Protein 4O4F (pdb70)

Organism: NCBI:txid885318

Sequence (246 aa):
GSFTQQPDGQYLLKPCLSHRERDFYLHIKDDDKEWTGTGIIPKFYGVELHEFGFGELEFIRMENLMYKYKRPFVLDLKIGTQTWDPETASSKMKKRLVVDSSTSTTTSLGVRFSGMERNIGEEKPILYSRYLCTHEVNTRDSLKEYIKLFFNDGKKYRKELVPYFISQLDKMIEVMKKREYKMFSSSSSVLFVYDSTTTLEDKKYNCKMMIDFAHNWILSEEECTVVEDGFLFGLNNLKSILEDIENEFKSL

CATH classification: 3.30.470.160

Foldseek 3Di:
DQDDPDFQDFKDWAFPPDCFVQVVCVVCVVPCLAQVLQAAFHWPHWDWDQDDPGTTITTITTGLQHPFDWKKKWKKWFFLFQDFPPDDPVCPVVRVCLSVQFCCNPQRIWTQWIWAGQPPDVTDIDHRVCRNPQHRDLVSVLVVVQVSQQNNPDRVLVCLVVQLSSLVSVLVVVVVVQKAAHRKIWMWMARPPDDVVNPRIGTHIDDRSPMDGVVVDDTPDHGCRSSNSVSVSVSSVVVNVVVVVD

InterPro domains:
  IPR005522 Inositol polyphosphate kinase [PF03770] (82-261)
  IPR005522 Inositol polyphosphate kinase [PTHR12400] (10-268)
  IPR038286 Inositol polyphosphate kinase superfamily [G3DSA:3.30.470.160] (25-270)

Secondary structure (DSSP, 8-state):
--S-----SSEEEEE-SSSHHHHHHHHHTT-HHHHTTT-S--EEEEEEEEETTEEEEEEEEE-TTTT-SSEEEEEEEESS-S--TT--HHHHHHHHHHHHHSSHHHHSEEEEEEEE--SSSSPEEE-GGGGGTTT-SHHHHHHHHHHHTB-SSSB-GGGHHHHHHHHHHHHHHHTT--EEESS-EEEEEEETT--GGGT-EEEEEE--TTEEETTTS---S---HHHHHHHHHHHHHHHHHHGGG-

Structure (mmCIF, N/CA/C/O backbone):
data_4O4F
#
_entry.id   4O4F
#
_cell.length_a   102.229
_cell.length_b   102.229
_cell.length_c   109.493
_cell.angle_alpha   90.00
_cell.angle_beta   90.00
_cell.angle_gamma   90.00
#
_symmetry.space_group_name_H-M   'I 41 2 2'
#
loop_
_entity.id
_entity.type
_entity.pdbx_description
1 polymer 'Inositol hexakisphosphate kinase'
2 non-polymer 'MAGNESIUM ION'
3 non-polymer 'INOSITOL HEXAKISPHOSPHATE'
4 non-polymer "ADENOSINE-5'-TRIPHOSPHATE"
5 non-polymer 'PHOSPHATE ION'
6 water water
#
loop_
_atom_site.group_PDB
_atom_site.id
_atom_site.type_symbol
_atom_site.label_atom_id
_atom_site.label_alt_id
_atom_site.label_comp_id
_atom_site.label_asym_id
_atom_site.label_entity_id
_atom_site.label_seq_id
_atom_site.pdbx_PDB_ins_code
_atom_site.Cartn_x
_atom_site.Cartn_y
_atom_site.Cartn_z
_atom_site.occupancy
_atom_site.B_iso_or_equiv
_atom_site.auth_seq_id
_atom_site.auth_comp_id
_atom_site.auth_asym_id
_atom_site.auth_atom_id
_atom_site.pdbx_PDB_model_num
ATOM 1 N N . GLY A 1 1 ? 32.083 -7.877 23.442 1.00 56.34 23 GLY A N 1
ATOM 2 C CA . GLY A 1 1 ? 32.409 -8.506 24.754 1.00 53.79 23 GLY A CA 1
ATOM 3 C C . GLY A 1 1 ? 33.889 -8.562 25.097 1.00 51.03 23 GLY A C 1
ATOM 4 O O . GLY A 1 1 ? 34.244 -8.994 26.187 1.00 51.02 23 GLY A O 1
ATOM 5 N N . SER A 1 2 ? 34.759 -8.133 24.178 1.00 49.01 24 SER A N 1
ATOM 6 C CA . SER A 1 2 ? 36.206 -8.184 24.413 1.00 46.55 24 SER A CA 1
ATOM 7 C C . SER A 1 2 ? 36.717 -6.959 25.196 1.00 46.03 24 SER A C 1
ATOM 8 O O . SER A 1 2 ? 37.866 -6.942 25.630 1.00 46.23 24 SER A O 1
ATOM 11 N N . PHE A 1 3 ? 35.855 -5.957 25.383 1.00 46.34 25 PHE A N 1
ATOM 12 C CA . PHE A 1 3 ? 36.170 -4.746 26.165 1.00 45.59 25 PHE A CA 1
ATOM 13 C C . PHE A 1 3 ? 34.882 -4.170 26.787 1.00 48.35 25 PHE A C 1
ATOM 14 O O . PHE A 1 3 ? 33.783 -4.396 26.270 1.00 45.15 25 PHE A O 1
ATOM 22 N N . THR A 1 4 ? 35.013 -3.427 27.888 1.00 52.19 26 THR A N 1
ATOM 23 C CA . THR A 1 4 ? 33.855 -2.738 28.499 1.00 55.52 26 THR A CA 1
ATOM 24 C C . THR A 1 4 ? 33.228 -1.780 27.469 1.00 58.35 26 THR A C 1
ATOM 25 O O . THR A 1 4 ? 33.854 -0.798 27.066 1.00 52.98 26 THR A O 1
ATOM 29 N N . GLN A 1 5 ? 31.991 -2.072 27.061 1.00 65.09 27 GLN A N 1
ATOM 30 C CA . GLN A 1 5 ? 31.393 -1.481 25.846 1.00 69.07 27 GLN A CA 1
ATOM 31 C C . GLN A 1 5 ? 31.003 -0.003 25.951 1.00 73.91 27 GLN A C 1
ATOM 32 O O . GLN A 1 5 ? 30.605 0.603 24.949 1.00 78.82 27 GLN A O 1
ATOM 38 N N . GLN A 1 6 ? 31.109 0.567 27.150 1.00 74.80 28 GLN A N 1
ATOM 39 C CA . GLN A 1 6 ? 31.156 2.026 27.311 1.00 76.06 28 GLN A CA 1
ATOM 40 C C . GLN A 1 6 ? 31.818 2.415 28.632 1.00 76.45 28 GLN A C 1
ATOM 41 O O . GLN A 1 6 ? 32.931 2.940 28.643 1.00 74.07 28 GLN A O 1
ATOM 47 N N . PRO A 1 9 ? 33.240 6.121 26.037 1.00 73.88 31 PRO A N 1
ATOM 48 C CA . PRO A 1 9 ? 33.088 6.745 24.740 1.00 71.98 31 PRO A CA 1
ATOM 49 C C . PRO A 1 9 ? 33.125 8.285 24.768 1.00 71.26 31 PRO A C 1
ATOM 50 O O . PRO A 1 9 ? 32.240 8.951 24.221 1.00 68.99 31 PRO A O 1
ATOM 54 N N . ASP A 1 10 ? 34.152 8.826 25.421 1.00 69.32 32 ASP A N 1
ATOM 55 C CA . ASP A 1 10 ? 34.566 10.227 25.236 1.00 67.10 32 ASP A CA 1
ATOM 56 C C . ASP A 1 10 ? 36.108 10.384 25.197 1.00 62.61 32 ASP A C 1
ATOM 57 O O . ASP A 1 10 ? 36.624 11.500 25.276 1.00 69.10 32 ASP A O 1
ATOM 62 N N . GLY A 1 11 ? 36.823 9.263 25.090 1.00 53.46 33 GLY A N 1
ATOM 63 C CA . GLY A 1 11 ? 38.251 9.245 24.731 1.00 46.12 33 GLY A CA 1
ATOM 64 C C . GLY A 1 11 ? 38.418 9.146 23.224 1.00 40.14 33 GLY A C 1
ATOM 65 O O . GLY A 1 11 ? 37.484 8.791 22.511 1.00 40.46 33 GLY A O 1
ATOM 66 N N . GLN A 1 12 ? 39.612 9.444 22.730 1.00 34.79 34 GLN A N 1
ATOM 67 C CA . GLN A 1 12 ? 39.843 9.573 21.288 1.00 33.26 34 GLN A CA 1
ATOM 68 C C . GLN A 1 12 ? 39.799 8.248 20.514 1.00 28.45 34 GLN A C 1
ATOM 69 O O . GLN A 1 12 ? 39.458 8.217 19.316 1.00 25.97 34 GLN A O 1
ATOM 75 N N . TYR A 1 13 ? 40.222 7.177 21.180 1.00 25.77 35 TYR A N 1
ATOM 76 C CA . TYR A 1 13 ? 40.441 5.900 20.516 1.00 23.91 35 TYR A CA 1
ATOM 77 C C . TYR A 1 13 ? 39.630 4.758 21.089 1.00 22.55 35 TYR A C 1
ATOM 78 O O . TYR A 1 13 ? 39.163 4.806 22.219 1.00 23.67 35 TYR A O 1
ATOM 87 N N . LEU A 1 14 ? 39.489 3.729 20.275 1.00 21.16 36 LEU A N 1
ATOM 88 C CA . LEU A 1 14 ? 39.162 2.395 20.738 1.00 20.41 36 LEU A CA 1
ATOM 89 C C . LEU A 1 14 ? 40.371 1.530 20.455 1.00 20.47 36 LEU A C 1
ATOM 90 O O . LEU A 1 14 ? 40.805 1.422 19.303 1.00 21.22 36 LEU A O 1
ATOM 95 N N . LEU A 1 15 ? 40.905 0.890 21.494 1.00 20.45 37 LEU A N 1
ATOM 96 C CA . LEU A 1 15 ? 42.027 -0.024 21.329 1.00 19.22 37 LEU A CA 1
ATOM 97 C C . LEU A 1 15 ? 41.483 -1.431 21.533 1.00 19.44 37 LEU A C 1
ATOM 98 O O . LEU A 1 15 ? 41.344 -1.910 22.649 1.00 19.75 37 LEU A O 1
ATOM 103 N N . LYS A 1 16 ? 41.103 -2.058 20.422 1.00 20.19 38 LYS A N 1
ATOM 104 C CA . LYS A 1 16 ? 40.395 -3.336 20.444 1.00 20.56 38 LYS A CA 1
ATOM 105 C C . LYS A 1 16 ? 41.345 -4.513 20.312 1.00 20.82 38 LYS A C 1
ATOM 106 O O . LYS A 1 16 ? 42.093 -4.588 19.366 1.00 19.59 38 LYS A O 1
ATOM 112 N N . PRO A 1 17 ? 41.276 -5.481 21.234 1.00 21.16 39 PRO A N 1
ATOM 113 C CA . PRO A 1 17 ? 42.164 -6.636 21.154 1.00 21.99 39 PRO A CA 1
ATOM 114 C C . PRO A 1 17 ? 41.880 -7.514 19.919 1.00 22.58 39 PRO A C 1
ATOM 115 O O . PRO A 1 17 ? 40.707 -7.606 19.491 1.00 24.33 39 PRO A O 1
ATOM 119 N N . CYS A 1 18 ? 42.930 -8.056 19.331 1.00 23.63 40 CYS A N 1
ATOM 120 C CA . CYS A 1 18 ? 42.850 -9.051 18.241 1.00 24.32 40 CYS A CA 1
ATOM 121 C C . CYS A 1 18 ? 42.758 -10.452 18.833 1.00 26.01 40 CYS A C 1
ATOM 122 O O . CYS A 1 18 ? 43.760 -11.062 19.190 1.00 27.96 40 CYS A O 1
ATOM 125 N N . LEU A 1 19 ? 41.545 -10.961 18.920 1.00 25.83 41 LEU A N 1
ATOM 126 C CA . LEU A 1 19 ? 41.336 -12.321 19.431 1.00 27.92 41 LEU A CA 1
ATOM 127 C C . LEU A 1 19 ? 41.429 -13.392 18.342 1.00 28.02 41 LEU A C 1
ATOM 128 O O . LEU A 1 19 ? 41.551 -14.586 18.639 1.00 29.64 41 LEU A O 1
ATOM 133 N N . SER A 1 20 ? 41.330 -12.986 17.087 1.00 25.55 42 SER A N 1
ATOM 134 C CA . SER A 1 20 ? 41.682 -13.843 15.949 1.00 26.59 42 SER A CA 1
ATOM 135 C C . SER A 1 20 ? 42.290 -12.970 14.854 1.00 26.98 42 SER A C 1
ATOM 136 O O . SER A 1 20 ? 42.376 -11.771 15.024 1.00 27.41 42 SER A O 1
ATOM 139 N N . HIS A 1 21 ? 42.700 -13.570 13.733 1.00 29.69 43 HIS A N 1
ATOM 140 C CA . HIS A 1 21 ? 43.342 -12.834 12.637 1.00 28.11 43 HIS A CA 1
ATOM 141 C C . HIS A 1 21 ? 42.404 -12.022 11.733 1.00 24.67 43 HIS A C 1
ATOM 142 O O . HIS A 1 21 ? 42.857 -11.169 10.982 1.00 24.12 43 HIS A O 1
ATOM 149 N N . ARG A 1 22 ? 41.094 -12.283 11.783 1.00 21.74 44 ARG A N 1
ATOM 150 C CA . ARG A 1 22 ? 40.240 -11.815 10.703 1.00 20.34 44 ARG A CA 1
ATOM 151 C C . ARG A 1 22 ? 40.056 -10.345 10.674 1.00 20.74 44 ARG A C 1
ATOM 152 O O . ARG A 1 22 ? 40.125 -9.753 9.603 1.00 21.21 44 ARG A O 1
ATOM 160 N N . GLU A 1 23 ? 39.761 -9.740 11.831 1.00 21.06 45 GLU A N 1
ATOM 161 C CA . GLU A 1 23 ? 39.497 -8.301 11.846 1.00 21.95 45 GLU A CA 1
ATOM 162 C C . GLU A 1 23 ? 40.752 -7.554 11.469 1.00 23.48 45 GLU A C 1
ATOM 163 O O . GLU A 1 23 ? 40.730 -6.656 10.604 1.00 22.93 45 GLU A O 1
ATOM 169 N N . ARG A 1 24 ? 41.871 -7.933 12.070 1.00 23.86 46 ARG A N 1
ATOM 170 C CA . ARG A 1 24 ? 43.146 -7.270 11.740 1.00 27.71 46 ARG A CA 1
ATOM 171 C C . ARG A 1 24 ? 43.561 -7.446 10.249 1.00 26.86 46 ARG A C 1
ATOM 172 O O . ARG A 1 24 ? 43.957 -6.467 9.579 1.00 27.48 46 ARG A O 1
ATOM 180 N N . ASP A 1 25 ? 43.358 -8.637 9.696 1.00 26.69 47 ASP A N 1
ATOM 181 C CA . ASP A 1 25 ? 43.648 -8.866 8.269 1.00 26.22 47 ASP A CA 1
ATOM 182 C C . ASP A 1 25 ? 42.768 -8.034 7.390 1.00 27.03 47 ASP A C 1
ATOM 183 O O . ASP A 1 25 ? 43.220 -7.549 6.350 1.00 28.35 47 ASP A O 1
ATOM 188 N N . PHE A 1 26 ? 41.513 -7.832 7.798 1.00 24.38 48 PHE A N 1
ATOM 189 C CA . PHE A 1 26 ? 40.625 -6.995 7.000 1.00 25.49 48 PHE A CA 1
ATOM 190 C C . PHE A 1 26 ? 41.089 -5.532 6.973 1.00 25.58 48 PHE A C 1
ATOM 191 O O . PHE A 1 26 ? 41.240 -4.942 5.877 1.00 25.25 48 PHE A O 1
ATOM 199 N N . TYR A 1 27 ? 41.271 -4.929 8.153 1.00 26.38 49 TYR A N 1
ATOM 200 C CA . TYR A 1 27 ? 41.749 -3.545 8.228 1.00 26.17 49 TYR A CA 1
ATOM 201 C C . TYR A 1 27 ? 43.081 -3.380 7.456 1.00 27.39 49 TYR A C 1
ATOM 202 O O . TYR A 1 27 ? 43.248 -2.391 6.722 1.00 29.34 49 TYR A O 1
ATOM 211 N N . LEU A 1 28 ? 44.010 -4.318 7.631 1.00 27.25 50 LEU A N 1
ATOM 212 C CA . LEU A 1 28 ? 45.288 -4.276 6.875 1.00 30.13 50 LEU A CA 1
ATOM 213 C C . LEU A 1 28 ? 45.070 -4.353 5.363 1.00 31.91 50 LEU A C 1
ATOM 214 O O . LEU A 1 28 ? 45.788 -3.720 4.593 1.00 33.31 50 LEU A O 1
ATOM 219 N N . HIS A 1 29 ? 44.058 -5.102 4.945 1.00 32.03 51 HIS A N 1
ATOM 220 C CA . HIS A 1 29 ? 43.849 -5.352 3.532 1.00 34.61 51 HIS A CA 1
ATOM 221 C C . HIS A 1 29 ? 43.278 -4.122 2.851 1.00 37.48 51 HIS A C 1
ATOM 222 O O . HIS A 1 29 ? 43.648 -3.818 1.719 1.00 40.67 51 HIS A O 1
ATOM 229 N N . ILE A 1 30 ? 42.393 -3.411 3.549 1.00 37.42 52 ILE A N 1
ATOM 230 C CA . ILE A 1 30 ? 41.724 -2.230 2.983 1.00 40.52 52 ILE A CA 1
ATOM 231 C C . ILE A 1 30 ? 42.492 -0.922 3.239 1.00 40.22 52 ILE A C 1
ATOM 232 O O . ILE A 1 30 ? 42.172 0.097 2.637 1.00 41.67 52 ILE A O 1
ATOM 237 N N . LYS A 1 31 ? 43.502 -0.983 4.108 1.00 39.01 53 LYS A N 1
ATOM 238 C CA . LYS A 1 31 ? 44.341 0.163 4.494 1.00 43.23 53 LYS A CA 1
ATOM 239 C C . LYS A 1 31 ? 44.817 1.102 3.372 1.00 46.86 53 LYS A C 1
ATOM 240 O O . LYS A 1 31 ? 44.925 2.315 3.596 1.00 50.53 53 LYS A O 1
ATOM 246 N N . ASP A 1 32 ? 45.151 0.557 2.206 1.00 45.45 54 ASP A N 1
ATOM 247 C CA . ASP A 1 32 ? 45.653 1.389 1.092 1.00 52.07 54 ASP A CA 1
ATOM 248 C C . ASP A 1 32 ? 44.578 1.701 0.041 1.00 52.78 54 ASP A C 1
ATOM 249 O O . ASP A 1 32 ? 44.836 2.452 -0.916 1.00 53.93 54 ASP A O 1
ATOM 254 N N A ASP A 1 33 ? 43.385 1.136 0.228 0.50 51.15 55 ASP A N 1
ATOM 255 N N B ASP A 1 33 ? 43.389 1.121 0.221 0.50 51.89 55 ASP A N 1
ATOM 256 C CA A ASP A 1 33 ? 42.277 1.307 -0.709 0.50 49.97 55 ASP A CA 1
ATOM 257 C CA B ASP A 1 33 ? 42.272 1.326 -0.700 0.50 51.28 55 ASP A CA 1
ATOM 258 C C A ASP A 1 33 ? 41.469 2.552 -0.335 0.50 51.82 55 ASP A C 1
ATOM 259 C C B ASP A 1 33 ? 41.503 2.576 -0.300 0.50 52.71 55 ASP A C 1
ATOM 260 O O A ASP A 1 33 ? 40.656 2.523 0.593 0.50 48.68 55 ASP A O 1
ATOM 261 O O B ASP A 1 33 ? 40.748 2.574 0.677 0.50 49.94 55 ASP A O 1
ATOM 270 N N . LYS A 1 34 ? 41.703 3.640 -1.066 1.00 53.02 56 LYS A N 1
ATOM 271 C CA . LYS A 1 34 ? 40.989 4.908 -0.862 1.00 56.94 56 LYS A CA 1
ATOM 272 C C . LYS A 1 34 ? 39.455 4.748 -0.857 1.00 54.27 56 LYS A C 1
ATOM 273 O O . LYS A 1 34 ? 38.744 5.572 -0.275 1.00 53.29 56 LYS A O 1
ATOM 279 N N . GLU A 1 35 ? 38.966 3.691 -1.505 1.00 51.69 57 GLU A N 1
ATOM 280 C CA . GLU A 1 35 ? 37.538 3.373 -1.551 1.00 52.84 57 GLU A CA 1
ATOM 281 C C . GLU A 1 35 ? 36.990 2.927 -0.189 1.00 51.38 57 GLU A C 1
ATOM 282 O O . GLU A 1 35 ? 35.781 2.986 0.038 1.00 49.67 57 GLU A O 1
ATOM 288 N N . TRP A 1 36 ? 37.880 2.462 0.689 1.00 49.04 58 TRP A N 1
ATOM 289 C CA . TRP A 1 36 ? 37.532 2.086 2.065 1.00 48.54 58 TRP A CA 1
ATOM 290 C C . TRP A 1 36 ? 37.922 3.152 3.102 1.00 50.27 58 TRP A C 1
ATOM 291 O O . TRP A 1 36 ? 37.202 3.368 4.088 1.00 48.43 58 TRP A O 1
ATOM 302 N N . THR A 1 37 ? 39.067 3.796 2.875 1.00 49.96 59 THR A N 1
ATOM 303 C CA . THR A 1 37 ? 39.684 4.716 3.848 1.00 50.38 59 THR A CA 1
ATOM 304 C C . THR A 1 37 ? 39.402 6.196 3.568 1.00 51.15 59 THR A C 1
ATOM 305 O O . THR A 1 37 ? 39.422 7.017 4.485 1.00 55.07 59 THR A O 1
ATOM 309 N N . GLY A 1 38 ? 39.165 6.534 2.303 1.00 50.20 60 GLY A N 1
ATOM 310 C CA . GLY A 1 38 ? 38.828 7.906 1.907 1.00 47.35 60 GLY A CA 1
ATOM 311 C C . GLY A 1 38 ? 37.330 8.116 1.812 1.00 44.86 60 GLY A C 1
ATOM 312 O O . GLY A 1 38 ? 36.869 9.228 1.587 1.00 44.09 60 GLY A O 1
ATOM 313 N N . THR A 1 39 ? 36.562 7.041 2.002 1.00 40.49 61 THR A N 1
ATOM 314 C CA . THR A 1 39 ? 35.115 7.100 1.870 1.00 39.98 61 THR A CA 1
ATOM 315 C C . THR A 1 39 ? 34.402 7.350 3.206 1.00 36.59 61 THR A C 1
ATOM 316 O O . THR A 1 39 ? 33.222 7.669 3.219 1.00 37.90 61 THR A O 1
ATOM 320 N N . GLY A 1 40 ? 35.122 7.188 4.316 1.00 33.43 62 GLY A N 1
ATOM 321 C CA . GLY A 1 40 ? 34.554 7.356 5.650 1.00 31.14 62 GLY A CA 1
ATOM 322 C C . GLY A 1 40 ? 33.449 6.366 5.987 1.00 27.53 62 GLY A C 1
ATOM 323 O O . GLY A 1 40 ? 32.497 6.705 6.682 1.00 26.67 62 GLY A O 1
ATOM 324 N N . ILE A 1 41 ? 33.589 5.130 5.523 1.00 25.56 63 ILE A N 1
ATOM 325 C CA . ILE A 1 41 ? 32.574 4.116 5.794 1.00 24.61 63 ILE A CA 1
ATOM 326 C C . ILE A 1 41 ? 32.980 3.127 6.889 1.00 23.18 63 ILE A C 1
ATOM 327 O O . ILE A 1 41 ? 32.132 2.405 7.371 1.00 20.58 63 ILE A O 1
ATOM 332 N N . ILE A 1 42 ? 34.251 3.133 7.292 1.00 23.43 64 ILE A N 1
ATOM 333 C CA . ILE A 1 42 ? 34.674 2.389 8.474 1.00 23.78 64 ILE A CA 1
ATOM 334 C C . ILE A 1 42 ? 35.431 3.338 9.412 1.00 22.53 64 ILE A C 1
ATOM 335 O O . ILE A 1 42 ? 35.811 4.464 9.015 1.00 23.32 64 ILE A O 1
ATOM 340 N N . PRO A 1 43 ? 35.586 2.954 10.676 1.00 21.90 65 PRO A N 1
ATOM 341 C CA . PRO A 1 43 ? 36.327 3.781 11.587 1.00 23.42 65 PRO A CA 1
ATOM 342 C C . PRO A 1 43 ? 37.736 4.019 11.042 1.00 23.47 65 PRO A C 1
ATOM 343 O O . PRO A 1 43 ? 38.337 3.132 10.387 1.00 24.98 65 PRO A O 1
ATOM 347 N N . LYS A 1 44 ? 38.212 5.233 11.230 1.00 25.17 66 LYS A N 1
ATOM 348 C CA . LYS A 1 44 ? 39.599 5.544 10.931 1.00 27.93 66 LYS A CA 1
ATOM 349 C C . LYS A 1 44 ? 40.495 4.544 11.645 1.00 25.71 66 LYS A C 1
ATOM 350 O O . LYS A 1 44 ? 40.366 4.353 12.858 1.00 26.05 66 LYS A O 1
ATOM 356 N N . PHE A 1 45 ? 41.368 3.901 10.871 1.00 26.20 67 PHE A N 1
ATOM 357 C CA . PHE A 1 45 ? 42.246 2.847 11.335 1.00 24.77 67 PHE A CA 1
ATOM 358 C C . PHE A 1 45 ? 43.628 3.461 11.536 1.00 25.94 67 PHE A C 1
ATOM 359 O O . PHE A 1 45 ? 44.230 3.974 10.587 1.00 28.34 67 PHE A O 1
ATOM 367 N N . TYR A 1 46 ? 44.097 3.478 12.778 1.00 24.46 68 TYR A N 1
ATOM 368 C CA . TYR A 1 46 ? 45.439 3.986 13.084 1.00 24.40 68 TYR A CA 1
ATOM 369 C C . TYR A 1 46 ? 46.526 2.957 12.882 1.00 24.72 68 TYR A C 1
ATOM 370 O O . TYR A 1 46 ? 47.610 3.317 12.449 1.00 27.01 68 TYR A O 1
ATOM 379 N N . GLY A 1 47 ? 46.235 1.685 13.133 1.00 24.13 69 GLY A N 1
ATOM 380 C CA . GLY A 1 47 ? 47.190 0.633 12.919 1.00 23.89 69 GLY A CA 1
ATOM 381 C C . GLY A 1 47 ? 46.978 -0.514 13.876 1.00 23.89 69 GLY A C 1
ATOM 382 O O . GLY A 1 47 ? 46.186 -0.417 14.822 1.00 23.73 69 GLY A O 1
ATOM 383 N N . VAL A 1 48 ? 47.664 -1.606 13.602 1.00 23.90 70 VAL A N 1
ATOM 384 C CA . VAL A 1 48 ? 47.728 -2.724 14.521 1.00 23.94 70 VAL A CA 1
ATOM 385 C C . VAL A 1 48 ? 48.920 -2.468 15.423 1.00 22.58 70 VAL A C 1
ATOM 386 O O . VAL A 1 48 ? 49.958 -2.018 14.961 1.00 22.91 70 VAL A O 1
ATOM 390 N N . GLU A 1 49 ? 48.760 -2.724 16.715 1.00 20.18 71 GLU A N 1
ATOM 391 C CA . GLU A 1 49 ? 49.810 -2.450 17.690 1.00 20.37 71 GLU A CA 1
ATOM 392 C C . GLU A 1 49 ? 49.925 -3.588 18.687 1.00 20.00 71 GLU A C 1
ATOM 393 O O . GLU A 1 49 ? 48.932 -4.148 19.111 1.00 20.07 71 GLU A O 1
ATOM 399 N N . LEU A 1 50 ? 51.135 -3.873 19.119 1.00 19.45 72 LEU A N 1
ATOM 400 C CA . LEU A 1 50 ? 51.361 -4.821 20.196 1.00 20.42 72 LEU A CA 1
ATOM 401 C C . LEU A 1 50 ? 51.416 -4.041 21.518 1.00 20.19 72 LEU A C 1
ATOM 402 O O . LEU A 1 50 ? 52.123 -3.048 21.607 1.00 20.17 72 LEU A O 1
ATOM 407 N N . HIS A 1 51 ? 50.727 -4.561 22.542 1.00 19.78 73 HIS A N 1
ATOM 408 C CA . HIS A 1 51 ? 50.805 -4.052 23.900 1.00 19.75 73 HIS A CA 1
ATOM 409 C C . HIS A 1 51 ? 51.032 -5.204 24.875 1.00 20.38 73 HIS A C 1
ATOM 410 O O . HIS A 1 51 ? 50.541 -6.299 24.676 1.00 20.31 73 HIS A O 1
ATOM 417 N N . GLU A 1 52 ? 51.784 -4.923 25.917 1.00 21.60 74 GLU A N 1
ATOM 418 C CA . GLU A 1 52 ? 52.162 -5.961 26.869 1.00 22.37 74 GLU A CA 1
ATOM 419 C C . GLU A 1 52 ? 50.911 -6.630 27.434 1.00 21.62 74 GLU A C 1
ATOM 420 O O . GLU A 1 52 ? 49.946 -5.972 27.744 1.00 21.22 74 GLU A O 1
ATOM 426 N N . PHE A 1 53 ? 50.941 -7.955 27.535 1.00 21.82 75 PHE A N 1
ATOM 427 C CA . PHE A 1 53 ? 49.772 -8.711 27.969 1.00 22.48 75 PHE A CA 1
ATOM 428 C C . PHE A 1 53 ? 50.254 -10.111 28.295 1.00 22.42 75 PHE A C 1
ATOM 429 O O . PHE A 1 53 ? 50.910 -10.756 27.473 1.00 22.87 75 PHE A O 1
ATOM 437 N N . GLY A 1 54 ? 49.963 -10.563 29.497 1.00 22.40 76 GLY A N 1
ATOM 438 C CA . GLY A 1 54 ? 50.390 -11.900 29.901 1.00 22.22 76 GLY A CA 1
ATOM 439 C C . GLY A 1 54 ? 51.892 -11.988 29.996 1.00 23.19 76 GLY A C 1
ATOM 440 O O . GLY A 1 54 ? 52.518 -11.151 30.609 1.00 22.41 76 GLY A O 1
ATOM 441 N N . PHE A 1 55 ? 52.463 -13.037 29.400 1.00 23.41 77 PHE A N 1
ATOM 442 C CA . PHE A 1 55 ? 53.910 -13.223 29.395 1.00 25.75 77 PHE A CA 1
ATOM 443 C C . PHE A 1 55 ? 54.567 -12.502 28.229 1.00 25.69 77 PHE A C 1
ATOM 444 O O . PHE A 1 55 ? 55.801 -12.433 28.145 1.00 27.28 77 PHE A O 1
ATOM 452 N N . GLY A 1 56 ? 53.759 -11.936 27.335 1.00 25.08 78 GLY A N 1
ATOM 453 C CA . GLY A 1 56 ? 54.316 -11.328 26.135 1.00 24.93 78 GLY A CA 1
ATOM 454 C C . GLY A 1 56 ? 53.541 -10.118 25.695 1.00 24.27 78 GLY A C 1
ATOM 455 O O . GLY A 1 56 ? 53.445 -9.112 26.430 1.00 23.54 78 GLY A O 1
ATOM 456 N N . GLU A 1 57 ? 53.016 -10.211 24.485 1.00 23.95 79 GLU A N 1
ATOM 457 C CA . GLU A 1 57 ? 52.336 -9.107 23.833 1.00 23.88 79 GLU A CA 1
ATOM 458 C C . GLU A 1 57 ? 51.036 -9.623 23.243 1.00 23.24 79 GLU A C 1
ATOM 459 O O . GLU A 1 57 ? 50.943 -10.800 22.850 1.00 25.27 79 GLU A O 1
ATOM 465 N N . LEU A 1 58 ? 50.037 -8.756 23.183 1.00 21.57 80 LEU A N 1
ATOM 466 C CA . LEU A 1 58 ? 48.786 -9.036 22.498 1.00 21.19 80 LEU A CA 1
ATOM 467 C C . LEU A 1 58 ? 48.629 -7.990 21.400 1.00 21.38 80 LEU A C 1
ATOM 468 O O . LEU A 1 58 ? 48.961 -6.820 21.604 1.00 19.89 80 LEU A O 1
ATOM 473 N N . GLU A 1 59 ? 48.133 -8.426 20.243 1.00 21.48 81 GLU A N 1
ATOM 474 C CA . GLU A 1 59 ? 47.857 -7.500 19.137 1.00 23.08 81 GLU A CA 1
ATOM 475 C C . GLU A 1 59 ? 46.506 -6.809 19.356 1.00 20.58 81 GLU A C 1
ATOM 476 O O . GLU A 1 59 ? 45.540 -7.418 19.812 1.00 21.41 81 GLU A O 1
ATOM 482 N N . PHE A 1 60 ? 46.474 -5.508 19.085 1.00 19.91 82 PHE A N 1
ATOM 483 C CA . PHE A 1 60 ? 45.280 -4.695 19.171 1.00 18.41 82 PHE A CA 1
ATOM 484 C C . PHE A 1 60 ? 45.129 -3.889 17.869 1.00 19.20 82 PHE A C 1
ATOM 485 O O . PHE A 1 60 ? 46.112 -3.597 17.174 1.00 20.87 82 PHE A O 1
ATOM 493 N N . ILE A 1 61 ? 43.893 -3.543 17.570 1.00 19.65 83 ILE A N 1
ATOM 494 C CA . ILE A 1 61 ? 43.570 -2.566 16.528 1.00 20.52 83 ILE A CA 1
ATOM 495 C C . ILE A 1 61 ? 43.294 -1.244 17.189 1.00 19.93 83 ILE A C 1
ATOM 496 O O . ILE A 1 61 ? 42.408 -1.151 18.038 1.00 20.56 83 ILE A O 1
ATOM 501 N N . ARG A 1 62 ? 44.020 -0.201 16.786 1.00 18.90 84 ARG A N 1
ATOM 502 C CA . ARG A 1 62 ? 43.708 1.144 17.260 1.00 19.01 84 ARG A CA 1
ATOM 503 C C . ARG A 1 62 ? 42.865 1.849 16.208 1.00 19.28 84 ARG A C 1
ATOM 504 O O . ARG A 1 62 ? 43.279 1.991 15.070 1.00 19.71 84 ARG A O 1
ATOM 512 N N . MET A 1 63 ? 41.666 2.236 16.597 1.00 19.74 85 MET A N 1
ATOM 513 C CA . MET A 1 63 ? 40.782 2.945 15.680 1.00 21.45 85 MET A CA 1
ATOM 514 C C . MET A 1 63 ? 40.171 4.132 16.397 1.00 21.72 85 MET A C 1
ATOM 515 O O . MET A 1 63 ? 40.287 4.275 17.622 1.00 21.93 85 MET A O 1
ATOM 520 N N . GLU A 1 64 ? 39.529 5.017 15.647 1.00 23.29 86 GLU A N 1
ATOM 521 C CA . GLU A 1 64 ? 38.833 6.116 16.252 1.00 25.19 86 GLU A CA 1
ATOM 522 C C . GLU A 1 64 ? 37.636 5.660 17.074 1.00 24.77 86 GLU A C 1
ATOM 523 O O . GLU A 1 64 ? 36.919 4.710 16.680 1.00 24.33 86 GLU A O 1
ATOM 529 N N . ASN A 1 65 ? 37.434 6.333 18.198 1.00 24.41 87 ASN A N 1
ATOM 530 C CA . ASN A 1 65 ? 36.188 6.274 18.925 1.00 25.00 87 ASN A CA 1
ATOM 531 C C . ASN A 1 65 ? 35.211 7.180 18.198 1.00 24.57 87 ASN A C 1
ATOM 532 O O . ASN A 1 65 ? 35.391 8.400 18.194 1.00 24.32 87 ASN A O 1
ATOM 537 N N . LEU A 1 66 ? 34.178 6.582 17.610 1.00 24.65 88 LEU A N 1
ATOM 538 C CA . LEU A 1 66 ? 33.168 7.346 16.861 1.00 26.06 88 LEU A CA 1
ATOM 539 C C . LEU A 1 66 ? 32.365 8.344 17.689 1.00 28.45 88 LEU A C 1
ATOM 540 O O . LEU A 1 66 ? 31.841 9.324 17.137 1.00 31.71 88 LEU A O 1
ATOM 545 N N . MET A 1 67 ? 32.281 8.140 18.995 1.00 28.24 89 MET A N 1
ATOM 546 C CA . MET A 1 67 ? 31.537 9.053 19.867 1.00 30.27 89 MET A CA 1
ATOM 547 C C . MET A 1 67 ? 32.428 9.964 20.713 1.00 30.76 89 MET A C 1
ATOM 548 O O . MET A 1 67 ? 31.990 10.491 21.735 1.00 31.14 89 MET A O 1
ATOM 553 N N . TYR A 1 68 ? 33.667 10.153 20.276 1.00 31.49 90 TYR A N 1
ATOM 554 C CA . TYR A 1 68 ? 34.592 11.066 20.944 1.00 35.86 90 TYR A CA 1
ATOM 555 C C . TYR A 1 68 ? 33.908 12.424 21.122 1.00 35.91 90 TYR A C 1
ATOM 556 O O . TYR A 1 68 ? 33.423 12.985 20.153 1.00 33.94 90 TYR A O 1
ATOM 565 N N . LYS A 1 69 ? 33.837 12.885 22.369 1.00 37.90 91 LYS A N 1
ATOM 566 C CA . LYS A 1 69 ? 33.289 14.203 22.756 1.00 41.12 91 LYS A CA 1
ATOM 567 C C . LYS A 1 69 ? 31.779 14.377 22.563 1.00 38.90 91 LYS A C 1
ATOM 568 O O . LYS A 1 69 ? 31.279 15.494 22.581 1.00 37.97 91 LYS A O 1
ATOM 574 N N . TYR A 1 70 ? 31.050 13.279 22.399 1.00 35.66 92 TYR A N 1
ATOM 575 C CA . TYR A 1 70 ? 29.597 13.349 22.345 1.00 34.21 92 TYR A CA 1
ATOM 576 C C . TYR A 1 70 ? 29.029 13.640 23.726 1.00 36.74 92 TYR A C 1
ATOM 577 O O . TYR A 1 70 ? 29.348 12.939 24.685 1.00 39.04 92 TYR A O 1
ATOM 586 N N . LYS A 1 71 ? 28.190 14.675 23.820 1.00 37.76 93 LYS A N 1
ATOM 587 C CA . LYS A 1 71 ? 27.547 15.056 25.076 1.00 39.36 93 LYS A CA 1
ATOM 588 C C . LYS A 1 71 ? 26.314 14.225 25.443 1.00 37.60 93 LYS A C 1
ATOM 589 O O . LYS A 1 71 ? 26.189 13.776 26.570 1.00 37.72 93 LYS A O 1
ATOM 595 N N . ARG A 1 72 ? 25.391 14.060 24.501 1.00 36.88 94 ARG A N 1
ATOM 596 C CA . ARG A 1 72 ? 24.209 13.214 24.690 1.00 36.92 94 ARG A CA 1
ATOM 597 C C . ARG A 1 72 ? 24.166 12.173 23.557 1.00 33.04 94 ARG A C 1
ATOM 598 O O . ARG A 1 72 ? 23.514 12.403 22.549 1.00 31.69 94 ARG A O 1
ATOM 606 N N . PRO A 1 73 ? 24.893 11.052 23.713 1.00 32.62 95 PRO A N 1
ATOM 607 C CA . PRO A 1 73 ? 24.996 10.058 22.643 1.00 30.81 95 PRO A CA 1
ATOM 608 C C . PRO A 1 73 ? 23.711 9.284 22.372 1.00 29.37 95 PRO A C 1
ATOM 609 O O . PRO A 1 73 ? 23.019 8.872 23.308 1.00 31.28 95 PRO A O 1
ATOM 613 N N . PHE A 1 74 ? 23.392 9.155 21.085 1.00 26.62 96 PHE A N 1
ATOM 614 C CA . PHE A 1 74 ? 22.369 8.257 20.587 1.00 25.66 96 PHE A CA 1
ATOM 615 C C . PHE A 1 74 ? 23.101 7.201 19.761 1.00 23.67 96 PHE A C 1
ATOM 616 O O . PHE A 1 74 ? 23.938 7.536 18.905 1.00 22.55 96 PHE A O 1
ATOM 624 N N . VAL A 1 75 ? 22.797 5.938 20.029 1.00 23.44 97 VAL A N 1
ATOM 625 C CA . VAL A 1 75 ? 23.509 4.804 19.400 1.00 22.50 97 VAL A CA 1
ATOM 626 C C . VAL A 1 75 ? 22.523 3.743 18.951 1.00 21.82 97 VAL A C 1
ATOM 627 O O . VAL A 1 75 ? 21.662 3.356 19.715 1.00 23.15 97 VAL A O 1
ATOM 631 N N . LEU A 1 76 ? 22.678 3.253 17.726 1.00 20.29 98 LEU A N 1
ATOM 632 C CA . LEU A 1 76 ? 21.843 2.176 17.216 1.00 20.59 98 LEU A CA 1
ATOM 633 C C . LEU A 1 76 ? 22.766 1.250 16.450 1.00 19.15 98 LEU A C 1
ATOM 634 O O . LEU A 1 76 ? 23.479 1.705 15.551 1.00 18.47 98 LEU A O 1
ATOM 639 N N . ASP A 1 77 ? 22.775 -0.027 16.833 1.00 19.09 99 ASP A N 1
ATOM 640 C CA . ASP A 1 77 ? 23.578 -1.032 16.154 1.00 19.10 99 ASP A CA 1
ATOM 641 C C . ASP A 1 77 ? 22.638 -1.921 15.354 1.00 18.43 99 ASP A C 1
ATOM 642 O O . ASP A 1 77 ? 21.713 -2.509 15.924 1.00 18.53 99 ASP A O 1
ATOM 647 N N . LEU A 1 78 ? 22.877 -2.018 14.051 1.00 17.90 100 LEU A N 1
ATOM 648 C CA . LEU A 1 78 ? 22.093 -2.878 13.161 1.00 18.74 100 LEU A CA 1
ATOM 649 C C . LEU A 1 78 ? 23.021 -3.941 12.572 1.00 18.10 100 LEU A C 1
ATOM 650 O O . LEU A 1 78 ? 23.994 -3.616 11.893 1.00 17.79 100 LEU A O 1
ATOM 655 N N . LYS A 1 79 ? 22.713 -5.205 12.819 1.00 18.08 101 LYS A N 1
ATOM 656 C CA . LYS A 1 79 ? 23.540 -6.305 12.358 1.00 19.47 101 LYS A CA 1
ATOM 657 C C . LYS A 1 79 ? 23.120 -6.628 10.918 1.00 19.42 101 LYS A C 1
ATOM 658 O O . LYS A 1 79 ? 21.914 -6.724 10.630 1.00 19.01 101 LYS A O 1
ATOM 664 N N . ILE A 1 80 ? 24.101 -6.741 10.023 1.00 18.03 102 ILE A N 1
ATOM 665 C CA . ILE A 1 80 ? 23.865 -6.866 8.571 1.00 18.50 102 ILE A CA 1
ATOM 666 C C . ILE A 1 80 ? 24.167 -8.261 8.074 1.00 17.78 102 ILE A C 1
ATOM 667 O O . ILE A 1 80 ? 25.174 -8.881 8.463 1.00 17.79 102 ILE A O 1
ATOM 672 N N . GLY A 1 81 ? 23.291 -8.757 7.200 1.00 18.17 103 GLY A N 1
ATOM 673 C CA . GLY A 1 81 ? 23.465 -10.044 6.544 1.00 18.78 103 GLY A CA 1
ATOM 674 C C . GLY A 1 81 ? 22.230 -10.900 6.677 1.00 19.17 103 GLY A C 1
ATOM 675 O O . GLY A 1 81 ? 21.430 -10.709 7.588 1.00 20.28 103 GLY A O 1
ATOM 676 N N . THR A 1 82 ? 22.074 -11.878 5.782 1.00 20.45 104 THR A N 1
ATOM 677 C CA . THR A 1 82 ? 20.940 -12.801 5.855 1.00 21.23 104 THR A CA 1
ATOM 678 C C . THR A 1 82 ? 21.211 -14.022 6.736 1.00 21.17 104 THR A C 1
ATOM 679 O O . THR A 1 82 ? 20.340 -14.842 6.925 1.00 21.00 104 THR A O 1
ATOM 683 N N . GLN A 1 83 ? 22.430 -14.128 7.251 1.00 20.03 105 GLN A N 1
ATOM 684 C CA . GLN A 1 83 ? 22.744 -15.079 8.320 1.00 20.90 105 GLN A CA 1
ATOM 685 C C . GLN A 1 83 ? 23.836 -14.474 9.175 1.00 20.86 105 GLN A C 1
ATOM 686 O O . GLN A 1 83 ? 24.635 -13.670 8.675 1.00 20.69 105 GLN A O 1
ATOM 692 N N . THR A 1 84 ? 23.892 -14.854 10.456 1.00 20.35 106 THR A N 1
ATOM 693 C CA . THR A 1 84 ? 24.918 -14.334 11.353 1.00 21.26 106 THR A CA 1
ATOM 694 C C . THR A 1 84 ? 25.948 -15.372 11.810 1.00 21.12 106 THR A C 1
ATOM 695 O O . THR A 1 84 ? 26.848 -15.066 12.587 1.00 24.97 106 THR A O 1
ATOM 699 N N . TRP A 1 85 ? 25.866 -16.579 11.265 1.00 20.46 107 TRP A N 1
ATOM 700 C CA . TRP A 1 85 ? 26.883 -17.573 11.440 1.00 20.24 107 TRP A CA 1
ATOM 701 C C . TRP A 1 85 ? 27.711 -17.661 10.176 1.00 19.92 107 TRP A C 1
ATOM 702 O O . TRP A 1 85 ? 27.292 -17.207 9.093 1.00 20.69 107 TRP A O 1
ATOM 713 N N . ASP A 1 86 ? 28.895 -18.230 10.305 1.00 20.95 108 ASP A N 1
ATOM 714 C CA . ASP A 1 86 ? 29.795 -18.400 9.168 1.00 21.14 108 ASP A CA 1
ATOM 715 C C . ASP A 1 86 ? 30.473 -19.759 9.198 1.00 21.76 108 ASP A C 1
ATOM 716 O O . ASP A 1 86 ? 30.157 -20.574 10.096 1.00 21.10 108 ASP A O 1
ATOM 721 N N . PRO A 1 87 ? 31.388 -20.033 8.247 1.00 20.99 109 PRO A N 1
ATOM 722 C CA . PRO A 1 87 ? 31.958 -21.379 8.211 1.00 21.41 109 PRO A CA 1
ATOM 723 C C . PRO A 1 87 ? 32.663 -21.844 9.487 1.00 21.11 109 PRO A C 1
ATOM 724 O O . PRO A 1 87 ? 32.821 -23.052 9.648 1.00 21.12 109 PRO A O 1
ATOM 728 N N . GLU A 1 88 ? 33.107 -20.901 10.332 1.00 20.73 110 GLU A N 1
ATOM 729 C CA . GLU A 1 88 ? 33.831 -21.175 11.570 1.00 21.09 110 GLU A CA 1
ATOM 730 C C . GLU A 1 88 ? 32.999 -21.190 12.841 1.00 20.96 110 GLU A C 1
ATOM 731 O O . GLU A 1 88 ? 33.541 -21.477 13.929 1.00 21.11 110 GLU A O 1
ATOM 737 N N . THR A 1 89 ? 31.713 -20.878 12.739 1.00 19.71 111 THR A N 1
ATOM 738 C CA . THR A 1 89 ? 30.873 -20.819 13.932 1.00 19.44 111 THR A CA 1
ATOM 739 C C . THR A 1 89 ? 30.862 -22.159 14.655 1.00 20.09 111 THR A C 1
ATOM 740 O O . THR A 1 89 ? 30.697 -23.201 14.041 1.00 19.36 111 THR A O 1
ATOM 744 N N . ALA A 1 90 ? 30.989 -22.102 15.981 1.00 20.80 112 ALA A N 1
ATOM 745 C CA . ALA A 1 90 ? 30.957 -23.323 16.788 1.00 21.69 112 ALA A CA 1
ATOM 746 C C . ALA A 1 90 ? 29.589 -23.979 16.730 1.00 21.26 112 ALA A C 1
ATOM 747 O O . ALA A 1 90 ? 28.553 -23.327 16.819 1.00 20.74 112 ALA A O 1
ATOM 749 N N . SER A 1 91 ? 29.589 -25.302 16.646 1.00 20.91 113 SER A N 1
ATOM 750 C CA . SER A 1 91 ? 28.340 -26.042 16.599 1.00 21.36 113 SER A CA 1
ATOM 751 C C . SER A 1 91 ? 27.436 -25.836 17.806 1.00 21.75 113 SER A C 1
ATOM 752 O O . SER A 1 91 ? 26.214 -25.885 17.675 1.00 21.63 113 SER A O 1
ATOM 755 N N . SER A 1 92 ? 28.032 -25.623 18.971 1.00 23.35 114 SER A N 1
ATOM 756 C CA . SER A 1 92 ? 27.235 -25.401 20.176 1.00 26.60 114 SER A CA 1
ATOM 757 C C . SER A 1 92 ? 26.427 -24.108 20.111 1.00 26.33 114 SER A C 1
ATOM 758 O O . SER A 1 92 ? 25.441 -23.971 20.850 1.00 27.78 114 SER A O 1
ATOM 761 N N . LYS A 1 93 ? 26.823 -23.189 19.222 1.00 26.13 115 LYS A N 1
ATOM 762 C CA . LYS A 1 93 ? 26.081 -21.932 18.990 1.00 26.35 115 LYS A CA 1
ATOM 763 C C . LYS A 1 93 ? 25.023 -21.947 17.880 1.00 25.25 115 LYS A C 1
ATOM 764 O O . LYS A 1 93 ? 24.241 -21.009 17.771 1.00 23.39 115 LYS A O 1
ATOM 770 N N . MET A 1 94 ? 25.004 -22.987 17.058 1.00 23.81 116 MET A N 1
ATOM 771 C CA . MET A 1 94 ? 24.299 -22.953 15.799 1.00 23.47 116 MET A CA 1
ATOM 772 C C . MET A 1 94 ? 22.790 -23.034 15.925 1.00 24.79 116 MET A C 1
ATOM 773 O O . MET A 1 94 ? 22.099 -22.379 15.173 1.00 24.44 116 MET A O 1
ATOM 778 N N . LYS A 1 95 ? 22.265 -23.853 16.845 1.00 25.30 117 LYS A N 1
ATOM 779 C CA . LYS A 1 95 ? 20.814 -23.876 17.015 1.00 28.04 117 LYS A CA 1
ATOM 780 C C . LYS A 1 95 ? 20.337 -22.465 17.328 1.00 27.00 117 LYS A C 1
ATOM 781 O O . LYS A 1 95 ? 19.401 -21.984 16.719 1.00 27.58 117 LYS A O 1
ATOM 787 N N . LYS A 1 96 ? 20.998 -21.802 18.261 1.00 26.06 118 LYS A N 1
ATOM 788 C CA . LYS A 1 96 ? 20.584 -20.439 18.602 1.00 26.66 118 LYS A CA 1
ATOM 789 C C . LYS A 1 96 ? 20.750 -19.490 17.417 1.00 25.44 118 LYS A C 1
ATOM 790 O O . LYS A 1 96 ? 19.905 -18.640 17.192 1.00 25.83 118 LYS A O 1
ATOM 796 N N . ARG A 1 97 ? 21.867 -19.592 16.693 1.00 23.88 119 ARG A N 1
ATOM 797 C CA . ARG A 1 97 ? 22.118 -18.668 15.580 1.00 23.41 119 ARG A CA 1
ATOM 798 C C . ARG A 1 97 ? 21.013 -18.807 14.544 1.00 23.45 119 ARG A C 1
ATOM 799 O O . ARG A 1 97 ? 20.509 -17.825 14.021 1.00 21.94 119 ARG A O 1
ATOM 807 N N . LEU A 1 98 ? 20.651 -20.050 14.242 1.00 22.87 120 LEU A N 1
ATOM 808 C CA . LEU A 1 98 ? 19.645 -20.324 13.230 1.00 24.14 120 LEU A CA 1
ATOM 809 C C . LEU A 1 98 ? 18.289 -19.762 13.661 1.00 24.87 120 LEU A C 1
ATOM 810 O O . LEU A 1 98 ? 17.596 -19.112 12.872 1.00 25.12 120 LEU A O 1
ATOM 815 N N . VAL A 1 99 ? 17.938 -19.981 14.917 1.00 25.65 121 VAL A N 1
ATOM 816 C CA . VAL A 1 99 ? 16.649 -19.511 15.431 1.00 27.23 121 VAL A CA 1
ATOM 817 C C . VAL A 1 99 ? 16.591 -17.979 15.442 1.00 26.40 121 VAL A C 1
ATOM 818 O O . VAL A 1 99 ? 15.601 -17.392 14.971 1.00 27.49 121 VAL A O 1
ATOM 822 N N . VAL A 1 100 ? 17.629 -17.338 15.961 1.00 26.56 122 VAL A N 1
ATOM 823 C CA . VAL A 1 100 ? 17.635 -15.876 16.054 1.00 26.98 122 VAL A CA 1
ATOM 824 C C . VAL A 1 100 ? 17.586 -15.282 14.647 1.00 26.12 122 VAL A C 1
ATOM 825 O O . VAL A 1 100 ? 16.820 -14.326 14.414 1.00 25.24 122 VAL A O 1
ATOM 829 N N . ASP A 1 101 ? 18.361 -15.834 13.704 1.00 24.35 123 ASP A N 1
ATOM 830 C CA . ASP A 1 101 ? 18.313 -15.353 12.316 1.00 25.02 123 ASP A CA 1
ATOM 831 C C . ASP A 1 101 ? 16.906 -15.454 11.708 1.00 26.79 123 ASP A C 1
ATOM 832 O O . ASP A 1 101 ? 16.461 -14.541 11.018 1.00 25.59 123 ASP A O 1
ATOM 837 N N . SER A 1 102 ? 16.208 -16.559 11.958 1.00 26.67 124 SER A N 1
ATOM 838 C CA A SER A 1 102 ? 14.900 -16.786 11.330 0.57 29.11 124 SER A CA 1
ATOM 839 C CA B SER A 1 102 ? 14.902 -16.791 11.334 0.43 29.17 124 SER A CA 1
ATOM 840 C C . SER A 1 102 ? 13.760 -16.080 12.053 1.00 29.76 124 SER A C 1
ATOM 841 O O . SER A 1 102 ? 12.739 -15.812 11.444 1.00 32.75 124 SER A O 1
ATOM 846 N N . THR A 1 103 ? 13.925 -15.795 13.342 1.00 29.28 125 THR A N 1
ATOM 847 C CA . THR A 1 103 ? 12.852 -15.158 14.140 1.00 31.20 125 THR A CA 1
ATOM 848 C C . THR A 1 103 ? 13.012 -13.645 14.286 1.00 30.28 125 THR A C 1
ATOM 849 O O . THR A 1 103 ? 12.091 -12.943 14.739 1.00 29.16 125 THR A O 1
ATOM 853 N N . SER A 1 104 ? 14.182 -13.145 13.893 1.00 28.23 126 SER A N 1
ATOM 854 C CA . SER A 1 104 ? 14.362 -11.706 13.697 1.00 26.60 126 SER A CA 1
ATOM 855 C C . SER A 1 104 ? 14.102 -11.385 12.235 1.00 27.06 126 SER A C 1
ATOM 856 O O . SER A 1 104 ? 13.603 -12.217 11.492 1.00 30.23 126 SER A O 1
ATOM 859 N N . THR A 1 105 ? 14.442 -10.163 11.818 1.00 24.8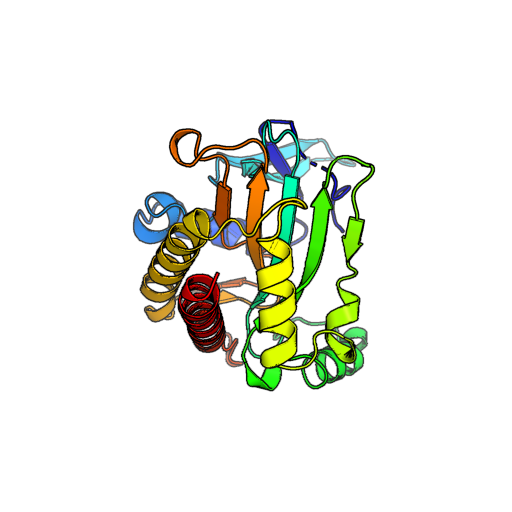3 127 THR A N 1
ATOM 860 C CA . THR A 1 105 ? 14.362 -9.777 10.403 1.00 24.87 127 THR A CA 1
ATOM 861 C C . THR A 1 105 ? 15.579 -10.158 9.546 1.00 23.74 127 THR A C 1
ATOM 862 O O . THR A 1 105 ? 15.676 -9.781 8.381 1.00 24.38 127 THR A O 1
ATOM 866 N N . THR A 1 106 ? 16.505 -10.915 10.124 1.00 22.42 128 THR A N 1
ATOM 867 C CA . THR A 1 106 ? 17.753 -11.240 9.453 1.00 21.99 128 THR A CA 1
ATOM 868 C C . THR A 1 106 ? 17.541 -12.029 8.150 1.00 23.53 128 THR A C 1
ATOM 869 O O . THR A 1 106 ? 18.016 -11.630 7.103 1.00 23.28 128 THR A O 1
ATOM 873 N N . THR A 1 107 ? 16.818 -13.149 8.206 1.00 26.26 129 THR A N 1
ATOM 874 C CA . THR A 1 107 ? 16.664 -13.955 6.998 1.00 28.64 129 THR A CA 1
ATOM 875 C C . THR A 1 107 ? 15.812 -13.219 5.925 1.00 29.41 129 THR A C 1
ATOM 876 O O . THR A 1 107 ? 16.089 -13.359 4.740 1.00 30.94 129 THR A O 1
ATOM 880 N N . SER A 1 108 ? 14.844 -12.406 6.346 1.00 29.99 130 SER A N 1
ATOM 881 C CA . SER A 1 108 ? 13.909 -11.766 5.409 1.00 31.01 130 SER A CA 1
ATOM 882 C C . SER A 1 108 ? 14.451 -10.478 4.785 1.00 30.44 130 SER A C 1
ATOM 883 O O . SER A 1 108 ? 14.277 -10.247 3.586 1.00 31.03 130 SER A O 1
ATOM 886 N N . LEU A 1 109 ? 15.133 -9.667 5.590 1.00 27.14 131 LEU A N 1
ATOM 887 C CA . LEU A 1 109 ? 15.586 -8.342 5.189 1.00 26.83 131 LEU A CA 1
ATOM 888 C C . LEU A 1 109 ? 17.104 -8.213 5.076 1.00 24.85 131 LEU A C 1
ATOM 889 O O . LEU A 1 109 ? 17.587 -7.280 4.432 1.00 24.61 131 LEU A O 1
ATOM 894 N N . GLY A 1 110 ? 17.845 -9.117 5.717 1.00 23.34 132 GLY A N 1
ATOM 895 C CA . GLY A 1 110 ? 19.316 -9.018 5.749 1.00 21.47 132 GLY A CA 1
ATOM 896 C C . GLY A 1 110 ? 19.802 -7.925 6.682 1.00 21.01 132 GLY A C 1
ATOM 897 O O . GLY A 1 110 ? 20.942 -7.459 6.588 1.00 19.82 132 GLY A O 1
ATOM 898 N N . VAL A 1 111 ? 18.921 -7.483 7.560 1.00 20.58 133 VAL A N 1
ATOM 899 C CA . VAL A 1 111 ? 19.272 -6.520 8.596 1.00 19.83 133 VAL A CA 1
ATOM 900 C C . VAL A 1 111 ? 18.403 -6.740 9.817 1.00 20.40 133 VAL A C 1
ATOM 901 O O . VAL A 1 111 ? 17.215 -7.044 9.675 1.00 21.45 133 VAL A O 1
ATOM 905 N N . ARG A 1 112 ? 18.978 -6.579 11.014 1.00 19.32 134 ARG A N 1
ATOM 906 C CA . ARG A 1 112 ? 18.192 -6.677 12.239 1.00 20.31 134 ARG A CA 1
ATOM 907 C C . ARG A 1 112 ? 18.645 -5.697 13.321 1.00 20.25 134 ARG A C 1
ATOM 908 O O . ARG A 1 112 ? 19.827 -5.303 13.408 1.00 20.91 134 ARG A O 1
ATOM 916 N N . PHE A 1 113 ? 17.682 -5.293 14.142 1.00 20.59 135 PHE A N 1
ATOM 917 C CA . PHE A 1 113 ? 17.912 -4.475 15.300 1.00 20.25 135 PHE A CA 1
ATOM 918 C C . PHE A 1 113 ? 18.873 -5.215 16.231 1.00 20.12 135 PHE A C 1
ATOM 919 O O . PHE A 1 113 ? 18.730 -6.429 16.451 1.00 21.11 135 PHE A O 1
ATOM 927 N N . SER A 1 114 ? 19.879 -4.507 16.704 1.00 19.26 136 SER A N 1
ATOM 928 C CA . SER A 1 114 ? 20.859 -5.061 17.604 1.00 20.69 136 SER A CA 1
ATOM 929 C C . SER A 1 114 ? 21.290 -4.191 18.761 1.00 20.32 136 SER A C 1
ATOM 930 O O . SER A 1 114 ? 22.389 -4.239 19.158 1.00 19.96 136 SER A O 1
ATOM 933 N N . GLY A 1 115 ? 20.372 -3.396 19.278 1.00 20.97 137 GLY A N 1
ATOM 934 C CA . GLY A 1 115 ? 20.592 -2.587 20.461 1.00 21.77 137 GLY A CA 1
ATOM 935 C C . GLY A 1 115 ? 20.581 -1.098 20.180 1.00 22.37 137 GLY A C 1
ATOM 936 O O . GLY A 1 115 ? 21.009 -0.651 19.105 1.00 22.43 137 GLY A O 1
ATOM 937 N N . MET A 1 116 ? 20.076 -0.343 21.144 1.00 23.07 138 MET A N 1
ATOM 938 C CA . MET A 1 116 ? 20.013 1.101 21.046 1.00 24.17 138 MET A CA 1
ATOM 939 C C . MET A 1 116 ? 20.178 1.759 22.404 1.00 25.78 138 MET A C 1
ATOM 940 O O . MET A 1 116 ? 19.856 1.173 23.445 1.00 27.12 138 MET A O 1
ATOM 945 N N . GLU A 1 117 ? 20.709 2.978 22.379 1.00 27.47 139 GLU A N 1
ATOM 946 C CA . GLU A 1 117 ? 20.834 3.813 23.560 1.00 28.98 139 GLU A CA 1
ATOM 947 C C . GLU A 1 117 ? 20.368 5.217 23.196 1.00 28.16 139 GLU A C 1
ATOM 948 O O . GLU A 1 117 ? 20.804 5.767 22.188 1.00 26.46 139 GLU A O 1
ATOM 954 N N . ARG A 1 118 ? 19.455 5.768 23.994 1.00 29.09 140 ARG A N 1
ATOM 955 C CA . ARG A 1 118 ? 18.995 7.136 23.796 1.00 30.39 140 ARG A CA 1
ATOM 956 C C . ARG A 1 118 ? 19.190 7.921 25.085 1.00 33.29 140 ARG A C 1
ATOM 957 O O . ARG A 1 118 ? 18.801 7.462 26.157 1.00 36.00 140 ARG A O 1
ATOM 965 N N . ASN A 1 119 ? 19.831 9.085 24.977 1.00 35.77 141 ASN A N 1
ATOM 966 C CA . ASN A 1 119 ? 20.060 9.962 26.129 1.00 37.99 141 ASN A CA 1
ATOM 967 C C . ASN A 1 119 ? 19.173 11.207 26.003 1.00 40.82 141 ASN A C 1
ATOM 968 O O . ASN A 1 119 ? 19.514 12.147 25.270 1.00 38.05 141 ASN A O 1
ATOM 973 N N . ILE A 1 120 ? 18.043 11.201 26.712 1.00 43.14 142 ILE A N 1
ATOM 974 C CA . ILE A 1 120 ? 17.017 12.246 26.555 1.00 47.03 142 ILE A CA 1
ATOM 975 C C . ILE A 1 120 ? 16.961 13.285 27.690 1.00 52.59 142 ILE A C 1
ATOM 976 O O . ILE A 1 120 ? 15.940 13.963 27.864 1.00 55.38 142 ILE A O 1
ATOM 981 N N . GLY A 1 121 ? 18.048 13.425 28.443 1.00 56.73 143 GLY A N 1
ATOM 982 C CA . GLY A 1 121 ? 18.163 14.484 29.463 1.00 64.58 143 GLY A CA 1
ATOM 983 C C . GLY A 1 121 ? 18.070 13.980 30.894 1.00 70.10 143 GLY A C 1
ATOM 984 O O . GLY A 1 121 ? 18.614 14.598 31.813 1.00 72.96 143 GLY A O 1
ATOM 985 N N . GLU A 1 122 ? 17.388 12.845 31.070 1.00 73.38 144 GLU A N 1
ATOM 986 C CA . GLU A 1 122 ? 17.183 12.225 32.383 1.00 75.45 144 GLU A CA 1
ATOM 987 C C . GLU A 1 122 ? 18.222 11.139 32.656 1.00 75.30 144 GLU A C 1
ATOM 988 O O . GLU A 1 122 ? 18.028 10.289 33.531 1.00 76.43 144 GLU A O 1
ATOM 994 N N . GLU A 1 123 ? 19.332 11.194 31.920 1.00 73.83 145 GLU A N 1
ATOM 995 C CA . GLU A 1 123 ? 20.336 10.134 31.935 1.00 71.71 145 GLU A CA 1
ATOM 996 C C . GLU A 1 123 ? 20.835 9.903 33.364 1.00 67.52 145 GLU A C 1
ATOM 997 O O . GLU A 1 123 ? 20.907 10.846 34.155 1.00 72.79 145 GLU A O 1
ATOM 1003 N N . LYS A 1 124 ? 21.215 8.672 33.713 1.00 56.56 146 LYS A N 1
ATOM 1004 C CA . LYS A 1 124 ? 21.548 7.596 32.756 1.00 51.64 146 LYS A CA 1
ATOM 1005 C C . LYS A 1 124 ? 20.503 7.311 31.653 1.00 51.23 146 LYS A C 1
ATOM 1006 O O . LYS A 1 124 ? 19.265 7.431 31.875 1.00 52.03 146 LYS A O 1
ATOM 1012 N N . PRO A 1 125 ? 21.003 6.951 30.458 1.00 51.07 147 PRO A N 1
ATOM 1013 C CA . PRO A 1 125 ? 20.133 6.876 29.296 1.00 49.08 147 PRO A CA 1
ATOM 1014 C C . PRO A 1 125 ? 19.244 5.648 29.220 1.00 44.53 147 PRO A C 1
ATOM 1015 O O . PRO A 1 125 ? 19.418 4.693 29.976 1.00 48.44 147 PRO A O 1
ATOM 1019 N N . ILE A 1 126 ? 18.299 5.709 28.288 1.00 39.90 148 ILE A N 1
ATOM 1020 C CA . ILE A 1 126 ? 17.357 4.638 28.028 1.00 38.70 148 ILE A CA 1
ATOM 1021 C C . ILE A 1 126 ? 18.023 3.589 27.137 1.00 37.16 148 ILE A C 1
ATOM 1022 O O . ILE A 1 126 ? 18.474 3.896 26.042 1.00 34.41 148 ILE A O 1
ATOM 1027 N N . LEU A 1 127 ? 18.072 2.357 27.627 1.00 36.62 149 LEU A N 1
ATOM 1028 C CA . LEU A 1 127 ? 18.722 1.258 26.932 1.00 36.41 149 LEU A CA 1
ATOM 1029 C C . LEU A 1 127 ? 17.686 0.319 26.338 1.00 35.97 149 LEU A C 1
ATOM 1030 O O . LEU A 1 127 ? 16.700 -0.031 26.996 1.00 35.52 149 LEU A O 1
ATOM 1035 N N . TYR A 1 128 ? 17.917 -0.092 25.092 1.00 30.33 150 TYR A N 1
ATOM 1036 C CA . TYR A 1 128 ? 17.009 -0.972 24.357 1.00 28.69 150 TYR A CA 1
ATOM 1037 C C . TYR A 1 128 ? 17.785 -2.217 23.993 1.00 28.18 150 TYR A C 1
ATOM 1038 O O . TYR A 1 128 ? 18.764 -2.148 23.252 1.00 26.85 150 TYR A O 1
ATOM 1047 N N . SER A 1 129 ? 17.377 -3.357 24.549 1.00 26.93 151 SER A N 1
ATOM 1048 C CA . SER A 1 129 ? 18.169 -4.566 24.459 1.00 26.69 151 SER A CA 1
ATOM 1049 C C . SER A 1 129 ? 18.253 -5.076 23.028 1.00 24.02 151 SER A C 1
ATOM 1050 O O . SER A 1 129 ? 17.259 -5.078 22.320 1.00 24.16 151 SER A O 1
ATOM 1053 N N . ARG A 1 130 ? 19.412 -5.581 22.648 1.00 25.33 152 ARG A N 1
ATOM 1054 C CA . ARG A 1 130 ? 19.569 -6.279 21.360 1.00 25.75 152 ARG A CA 1
ATOM 1055 C C . ARG A 1 130 ? 18.579 -7.428 21.195 1.00 25.28 152 ARG A C 1
ATOM 1056 O O . ARG A 1 130 ? 18.165 -7.776 20.086 1.00 24.65 152 ARG A O 1
ATOM 1064 N N . TYR A 1 131 ? 18.167 -8.021 22.315 1.00 23.98 153 TYR A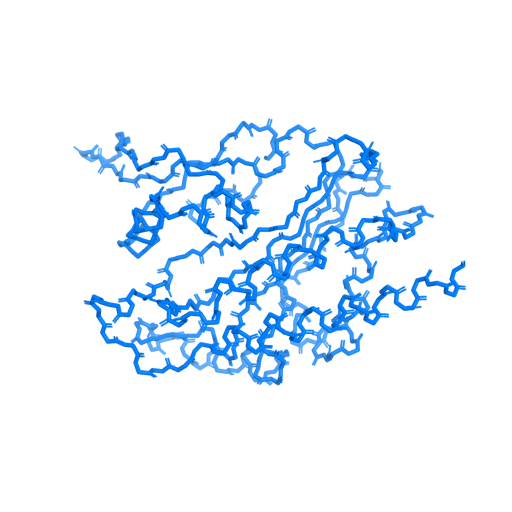 N 1
ATOM 1065 C CA . TYR A 1 131 ? 17.217 -9.142 22.274 1.00 24.88 153 TYR A CA 1
ATOM 1066 C C . TYR A 1 131 ? 15.788 -8.803 21.828 1.00 24.29 153 TYR A C 1
ATOM 1067 O O . TYR A 1 131 ? 14.985 -9.698 21.558 1.00 24.71 153 TYR A O 1
ATOM 1076 N N . LEU A 1 132 ? 15.472 -7.521 21.748 1.00 24.32 154 LEU A N 1
ATOM 1077 C CA . LEU A 1 132 ? 14.180 -7.082 21.250 1.00 24.95 154 LEU A CA 1
ATOM 1078 C C . LEU A 1 132 ? 13.965 -7.506 19.795 1.00 24.89 154 LEU A C 1
ATOM 1079 O O . LEU A 1 132 ? 12.844 -7.547 19.349 1.00 25.91 154 LEU A O 1
ATOM 1084 N N . CYS A 1 133 ? 15.052 -7.834 19.065 1.00 23.66 155 CYS A N 1
ATOM 1085 C CA . CYS A 1 133 ? 14.939 -8.239 17.663 1.00 24.93 155 CYS A CA 1
ATOM 1086 C C . CYS A 1 133 ? 14.024 -9.398 17.340 1.00 27.28 155 CYS A C 1
ATOM 1087 O O . CYS A 1 133 ? 13.516 -9.458 16.223 1.00 28.17 155 CYS A O 1
ATOM 1090 N N . THR A 1 134 ? 13.838 -10.336 18.277 1.00 30.67 156 THR A N 1
ATOM 1091 C CA . THR A 1 134 ? 12.962 -11.466 18.002 1.00 32.56 156 THR A CA 1
ATOM 1092 C C . THR A 1 134 ? 11.525 -11.287 18.516 1.00 33.39 156 THR A C 1
ATOM 1093 O O . THR A 1 134 ? 10.720 -12.216 18.363 1.00 32.91 156 THR A O 1
ATOM 109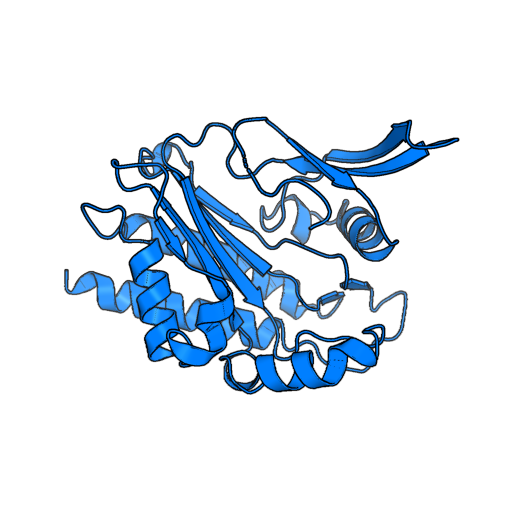7 N N . HIS A 1 135 ? 11.203 -10.144 19.124 1.00 32.84 157 HIS A N 1
ATOM 1098 C CA . HIS A 1 135 ? 9.832 -9.898 19.594 1.00 35.18 157 HIS A CA 1
ATOM 1099 C C . HIS A 1 135 ? 9.292 -8.551 19.125 1.00 35.00 157 HIS A C 1
ATOM 1100 O O . HIS A 1 135 ? 8.435 -8.497 18.252 1.00 44.21 157 HIS A O 1
ATOM 1107 N N . GLU A 1 136 ? 9.776 -7.484 19.742 1.00 32.94 158 GLU A N 1
ATOM 1108 C CA . GLU A 1 136 ? 9.274 -6.142 19.513 1.00 33.80 158 GLU A CA 1
ATOM 1109 C C . GLU A 1 136 ? 9.723 -5.590 18.167 1.00 32.28 158 GLU A C 1
ATOM 1110 O O . GLU A 1 136 ? 9.036 -4.757 17.570 1.00 31.48 158 GLU A O 1
ATOM 1116 N N . VAL A 1 137 ? 10.889 -6.021 17.705 1.00 29.38 159 VAL A N 1
ATOM 1117 C CA . VAL A 1 137 ? 11.469 -5.447 16.468 1.00 27.71 159 VAL A CA 1
ATOM 1118 C C . VAL A 1 137 ? 11.649 -6.535 15.410 1.00 27.01 159 VAL A C 1
ATOM 1119 O O . VAL A 1 137 ? 12.658 -6.574 14.705 1.00 26.67 159 VAL A O 1
ATOM 1123 N N . ASN A 1 138 ? 10.680 -7.437 15.302 1.00 28.47 160 ASN A N 1
ATOM 1124 C CA . ASN A 1 138 ? 10.800 -8.598 14.418 1.00 28.44 160 ASN A CA 1
ATOM 1125 C C . ASN A 1 138 ? 10.095 -8.505 13.066 1.00 28.97 160 ASN A C 1
ATOM 1126 O O . ASN A 1 138 ? 9.883 -9.525 12.409 1.00 28.73 160 ASN A O 1
ATOM 1131 N N . THR A 1 139 ? 9.749 -7.294 12.646 1.00 29.16 161 THR A N 1
ATOM 1132 C CA . THR A 1 139 ? 9.224 -7.060 11.302 1.00 29.80 161 THR A CA 1
ATOM 1133 C C . THR A 1 139 ? 9.862 -5.805 10.685 1.00 29.23 161 THR A C 1
ATOM 1134 O O . THR A 1 139 ? 10.432 -4.950 11.390 1.00 28.41 161 THR A O 1
ATOM 1138 N N . ARG A 1 140 ? 9.739 -5.675 9.365 1.00 29.46 162 ARG A N 1
ATOM 1139 C CA . ARG A 1 140 ? 10.188 -4.454 8.693 1.00 29.18 162 ARG A CA 1
ATOM 1140 C C . ARG A 1 140 ? 9.530 -3.218 9.288 1.00 29.69 162 ARG A C 1
ATOM 1141 O O . ARG A 1 140 ? 10.177 -2.221 9.543 1.00 27.53 162 ARG A O 1
ATOM 1149 N N . ASP A 1 141 ? 8.217 -3.296 9.508 1.00 32.58 163 ASP A N 1
ATOM 1150 C CA . ASP A 1 141 ? 7.463 -2.182 10.055 1.00 34.85 163 ASP A CA 1
ATOM 1151 C C . ASP A 1 141 ? 7.991 -1.746 11.424 1.00 32.51 163 ASP A C 1
ATOM 1152 O O . ASP A 1 141 ? 8.167 -0.560 11.665 1.00 31.67 163 ASP A O 1
ATOM 1157 N N . SER A 1 142 ? 8.249 -2.711 12.316 1.00 30.31 164 SER A N 1
ATOM 1158 C CA . SER A 1 142 ? 8.711 -2.386 13.671 1.00 30.05 164 SER A CA 1
ATOM 1159 C C . SER A 1 142 ? 10.186 -1.937 13.688 1.00 27.44 164 SER A C 1
ATOM 1160 O O . SER A 1 142 ? 10.566 -1.063 14.462 1.00 26.53 164 SER A O 1
ATOM 1163 N N . LEU A 1 143 ? 10.996 -2.520 12.824 1.00 26.69 165 LEU A N 1
ATOM 1164 C CA . LEU A 1 143 ? 12.376 -2.035 12.648 1.00 25.85 165 LEU A CA 1
ATOM 1165 C C . LEU A 1 143 ? 12.371 -0.587 12.202 1.00 26.13 165 LEU A C 1
ATOM 1166 O O . LEU A 1 143 ? 13.115 0.230 12.742 1.00 25.62 165 LEU A O 1
ATOM 1171 N N . LYS A 1 144 ? 11.516 -0.264 11.231 1.00 27.23 166 LYS A N 1
ATOM 1172 C CA . LYS A 1 144 ? 11.365 1.123 10.788 1.00 27.19 166 LYS A CA 1
ATOM 1173 C C . LYS A 1 144 ? 10.987 2.022 11.959 1.00 27.59 166 LYS A C 1
ATOM 1174 O O . LYS A 1 144 ? 11.561 3.107 12.123 1.00 27.87 166 LYS A O 1
ATOM 1180 N N . GLU A 1 145 ? 10.018 1.584 12.769 1.00 27.70 167 GLU A N 1
ATOM 1181 C CA . GLU A 1 145 ? 9.613 2.350 13.950 1.00 30.29 167 GLU A CA 1
ATOM 1182 C C . GLU A 1 145 ? 10.742 2.585 14.963 1.00 28.85 167 GLU A C 1
ATOM 1183 O O . GLU A 1 145 ? 10.870 3.681 15.509 1.00 27.73 167 GLU A O 1
ATOM 1189 N N . TYR A 1 146 ? 11.537 1.549 15.228 1.00 27.28 168 TYR A N 1
ATOM 1190 C CA . TYR A 1 146 ? 12.670 1.678 16.142 1.00 26.56 168 TYR A CA 1
ATOM 1191 C C . TYR A 1 146 ? 13.788 2.578 15.585 1.00 25.60 168 TYR A C 1
ATOM 1192 O O . TYR A 1 146 ? 14.460 3.273 16.356 1.00 25.90 168 TYR A O 1
ATOM 1201 N N . ILE A 1 147 ? 13.962 2.602 14.267 1.00 25.33 169 ILE A N 1
ATOM 1202 C CA . ILE A 1 147 ? 14.952 3.493 13.672 1.00 24.81 169 ILE A CA 1
ATOM 1203 C C . ILE A 1 147 ? 14.422 4.931 13.768 1.00 25.07 169 ILE A C 1
ATOM 1204 O O . ILE A 1 147 ? 15.170 5.851 14.065 1.00 25.26 169 ILE A O 1
ATOM 1209 N N . LYS A 1 148 ? 13.121 5.136 13.564 1.00 26.49 170 LYS A N 1
ATOM 1210 C CA . LYS A 1 148 ? 12.558 6.465 13.803 1.00 28.16 170 LYS A CA 1
ATOM 1211 C C . LYS A 1 148 ? 12.788 6.920 15.246 1.00 28.39 170 LYS A C 1
ATOM 1212 O O . LYS A 1 148 ? 13.073 8.096 15.495 1.00 28.32 170 LYS A O 1
ATOM 1218 N N . LEU A 1 149 ? 12.692 5.981 16.189 1.00 28.17 171 LEU A N 1
ATOM 1219 C CA . LEU A 1 149 ? 12.875 6.287 17.604 1.00 28.42 171 LEU A CA 1
ATOM 1220 C C . LEU A 1 149 ? 14.311 6.693 17.876 1.00 27.88 171 LEU A C 1
ATOM 1221 O O . LEU A 1 149 ? 14.570 7.556 18.728 1.00 27.52 171 LEU A O 1
ATOM 1226 N N . PHE A 1 150 ? 15.255 6.066 17.165 1.00 25.82 172 PHE A N 1
ATOM 1227 C CA . PHE A 1 150 ? 16.642 6.509 17.201 1.00 24.37 172 PHE A CA 1
ATOM 1228 C C . PHE A 1 150 ? 16.768 7.994 16.866 1.00 25.01 172 PHE A C 1
ATOM 1229 O O . PHE A 1 150 ? 17.487 8.719 17.542 1.00 25.17 172 PHE A O 1
ATOM 1237 N N . PHE A 1 151 ? 16.056 8.423 15.822 1.00 25.68 173 PHE A N 1
ATOM 1238 C CA . PHE A 1 151 ? 16.075 9.824 15.364 1.00 26.41 173 PHE A CA 1
ATOM 1239 C C . PHE A 1 151 ? 15.199 10.767 16.215 1.00 29.13 173 PHE A C 1
ATOM 1240 O O . PHE A 1 151 ? 15.180 11.969 15.971 1.00 29.13 173 PHE A O 1
ATOM 1248 N N . ASN A 1 152 ? 14.504 10.218 17.206 1.00 30.15 174 ASN A N 1
ATOM 1249 C CA . ASN A 1 152 ? 13.743 11.024 18.178 1.00 32.72 174 ASN A CA 1
ATOM 1250 C C . ASN A 1 152 ? 14.679 11.378 19.332 1.00 32.84 174 ASN A C 1
ATOM 1251 O O . ASN A 1 152 ? 15.050 10.510 20.133 1.00 32.72 174 ASN A O 1
ATOM 1256 N N . ASP A 1 153 ? 15.057 12.649 19.426 1.00 33.05 175 ASP A N 1
ATOM 1257 C CA . ASP A 1 153 ? 16.038 13.066 20.439 1.00 33.31 175 ASP A CA 1
ATOM 1258 C C . ASP A 1 153 ? 15.404 13.378 21.796 1.00 35.97 175 ASP A C 1
ATOM 1259 O O . ASP A 1 153 ? 16.092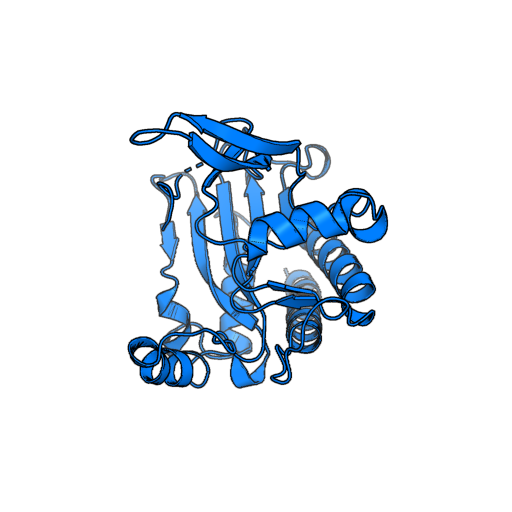 13.786 22.725 1.00 35.66 175 ASP A O 1
ATOM 1264 N N . GLY A 1 154 ? 14.097 13.146 21.898 1.00 38.08 176 GLY A N 1
ATOM 1265 C CA . GLY A 1 154 ? 13.360 13.330 23.150 1.00 40.44 176 GLY A CA 1
ATOM 1266 C C . GLY A 1 154 ? 12.500 14.573 23.091 1.00 42.72 176 GLY A C 1
ATOM 1267 O O . GLY A 1 154 ? 11.654 14.775 23.954 1.00 44.40 176 GLY A O 1
ATOM 1268 N N . LYS A 1 155 ? 12.742 15.398 22.073 1.00 43.50 177 LYS A N 1
ATOM 1269 C CA . LYS A 1 155 ? 11.999 16.638 21.832 1.00 45.92 177 LYS A CA 1
ATOM 1270 C C . LYS A 1 155 ? 11.452 16.682 20.404 1.00 45.42 177 LYS A C 1
ATOM 1271 O O . LYS A 1 155 ? 10.347 17.165 20.185 1.00 44.20 177 LYS A O 1
ATOM 1277 N N . LYS A 1 156 ? 12.222 16.190 19.432 1.00 41.61 178 LYS A N 1
ATOM 1278 C CA . LYS A 1 156 ? 11.777 16.164 18.036 1.00 41.98 178 LYS A CA 1
ATOM 1279 C C . LYS A 1 156 ? 12.480 15.070 17.232 1.00 39.13 178 LYS A C 1
ATOM 1280 O O . LYS A 1 156 ? 13.492 14.539 17.674 1.00 37.00 178 LYS A O 1
ATOM 1286 N N . TYR A 1 157 ? 11.929 14.759 16.056 1.00 37.26 179 TYR A N 1
ATOM 1287 C CA . TYR A 1 157 ? 12.590 13.878 15.085 1.00 36.18 179 TYR A CA 1
ATOM 1288 C C . TYR A 1 157 ? 13.669 14.651 14.332 1.00 35.69 179 TYR A C 1
ATOM 1289 O O . TYR A 1 157 ? 13.411 15.721 13.771 1.00 34.67 179 TYR A O 1
ATOM 1298 N N . ARG A 1 158 ? 14.887 14.118 14.333 1.00 33.86 180 ARG A N 1
ATOM 1299 C CA . ARG A 1 158 ? 16.012 14.792 13.704 1.00 33.39 180 ARG A CA 1
ATOM 1300 C C . ARG A 1 158 ? 16.075 14.412 12.234 1.00 33.03 180 ARG A C 1
ATOM 1301 O O . ARG A 1 158 ? 17.031 13.798 11.740 1.00 29.56 180 ARG A O 1
ATOM 1309 N N . LYS A 1 159 ? 15.026 14.814 11.529 1.00 31.79 181 LYS A N 1
ATOM 1310 C CA . LYS A 1 159 ? 14.863 14.472 10.133 1.00 34.02 181 LYS A CA 1
ATOM 1311 C C . LYS A 1 159 ? 16.014 14.997 9.271 1.00 32.27 181 LYS A C 1
ATOM 1312 O O . LYS A 1 159 ? 16.284 14.462 8.202 1.00 32.28 181 LYS A O 1
ATOM 1318 N N . GLU A 1 160 ? 16.672 16.060 9.726 1.00 32.03 182 GLU A N 1
ATOM 1319 C CA . GLU A 1 160 ? 17.733 16.691 8.955 1.00 32.75 182 GLU A CA 1
ATOM 1320 C C . GLU A 1 160 ? 18.983 15.836 8.891 1.00 31.59 182 GLU A C 1
ATOM 1321 O O . GLU A 1 160 ? 19.826 16.073 8.044 1.00 31.01 182 GLU A O 1
ATOM 1327 N N . LEU A 1 161 ? 19.093 14.864 9.799 1.00 31.36 183 LEU A N 1
ATOM 1328 C CA . LEU A 1 161 ? 20.234 13.940 9.831 1.00 30.44 183 LEU A CA 1
ATOM 1329 C C . LEU A 1 161 ? 20.076 12.749 8.894 1.00 28.99 183 LEU A C 1
ATOM 1330 O O . LEU A 1 161 ? 21.065 12.115 8.515 1.00 28.58 183 LEU A O 1
ATOM 1335 N N . VAL A 1 162 ? 18.851 12.414 8.518 1.00 28.84 184 VAL A N 1
ATOM 1336 C CA . VAL A 1 162 ? 18.631 11.189 7.755 1.00 27.30 184 VAL A CA 1
ATOM 1337 C C . VAL A 1 162 ? 19.397 11.168 6.405 1.00 28.24 184 VAL A C 1
ATOM 1338 O O . VAL A 1 162 ? 19.942 10.144 6.035 1.00 27.33 184 VAL A O 1
ATOM 1342 N N . PRO A 1 163 ? 19.445 12.296 5.661 1.00 28.60 185 PRO A N 1
ATOM 1343 C CA . PRO A 1 163 ? 20.188 12.245 4.394 1.00 27.83 185 PRO A CA 1
ATOM 1344 C C . PRO A 1 163 ? 21.649 11.814 4.527 1.00 27.93 185 PRO A C 1
ATOM 1345 O O . PRO A 1 163 ? 22.157 11.118 3.644 1.00 27.70 185 PRO A O 1
ATOM 1349 N N . TYR A 1 164 ? 22.300 12.225 5.611 1.00 27.27 186 TYR A N 1
ATOM 1350 C CA . TYR A 1 164 ? 23.684 11.809 5.881 1.00 25.53 186 TYR A CA 1
ATOM 1351 C C . TYR A 1 164 ? 23.733 10.291 5.930 1.00 24.85 186 TYR A C 1
ATOM 1352 O O . TYR A 1 164 ? 24.627 9.669 5.334 1.00 25.44 186 TYR A O 1
ATOM 1361 N N . PHE A 1 165 ? 22.802 9.699 6.661 1.00 23.97 187 PHE A N 1
ATOM 1362 C CA . PHE A 1 165 ? 22.826 8.264 6.888 1.00 23.91 187 PHE A CA 1
ATOM 1363 C C . PHE A 1 165 ? 22.607 7.506 5.593 1.00 24.28 187 PHE A C 1
ATOM 1364 O O . PHE A 1 165 ? 23.283 6.525 5.324 1.00 24.68 187 PHE A O 1
ATOM 1372 N N . ILE A 1 166 ? 21.699 7.996 4.764 1.00 25.83 188 ILE A N 1
ATOM 1373 C CA . ILE A 1 166 ? 21.492 7.392 3.440 1.00 26.25 188 ILE A CA 1
ATOM 1374 C C . ILE A 1 166 ? 22.745 7.529 2.569 1.00 25.48 188 ILE A C 1
ATOM 1375 O O . ILE A 1 166 ? 23.100 6.604 1.878 1.00 24.65 188 ILE A O 1
ATOM 1380 N N . SER A 1 167 ? 23.381 8.702 2.601 1.00 25.75 189 SER A N 1
ATOM 1381 C CA . SER A 1 167 ? 24.620 8.942 1.852 1.00 27.63 189 SER A CA 1
ATOM 1382 C C . SER A 1 167 ? 25.712 7.957 2.252 1.00 25.85 189 SER A C 1
ATOM 1383 O O . SER A 1 167 ? 26.463 7.490 1.401 1.00 26.06 189 SER A O 1
ATOM 1386 N N . GLN A 1 168 ? 25.795 7.661 3.547 1.00 24.01 190 GLN A N 1
ATOM 1387 C CA . GLN A 1 168 ? 26.766 6.673 4.064 1.00 22.54 190 GLN A CA 1
ATOM 1388 C C . GLN A 1 168 ? 26.443 5.265 3.543 1.00 23.08 190 GLN A C 1
ATOM 1389 O O . GLN A 1 168 ? 27.323 4.572 3.047 1.00 23.23 190 GLN A O 1
ATOM 1395 N N . LEU A 1 169 ? 25.179 4.883 3.591 1.00 24.46 191 LEU A N 1
ATOM 1396 C CA . LEU A 1 169 ? 24.743 3.570 3.071 1.00 25.40 191 LEU A CA 1
ATOM 1397 C C . LEU A 1 169 ? 25.021 3.433 1.567 1.00 26.97 191 LEU A C 1
ATOM 1398 O O . LEU A 1 169 ? 25.384 2.367 1.088 1.00 25.91 191 LEU A O 1
ATOM 1403 N N . ASP A 1 170 ? 24.878 4.526 0.823 1.00 26.66 192 ASP A N 1
ATOM 1404 C CA . ASP A 1 170 ? 25.225 4.499 -0.601 1.00 28.36 192 ASP A CA 1
ATOM 1405 C C . ASP A 1 170 ? 26.678 4.169 -0.850 1.00 27.28 192 ASP A C 1
ATOM 1406 O O . ASP A 1 170 ? 26.981 3.411 -1.763 1.00 29.10 192 ASP A O 1
ATOM 1411 N N . LYS A 1 171 ? 27.582 4.749 -0.057 1.00 25.35 193 LYS A N 1
ATOM 1412 C CA . LYS A 1 171 ? 29.005 4.518 -0.196 1.00 26.67 193 LYS A CA 1
ATOM 1413 C C . LYS A 1 171 ? 29.327 3.076 0.156 1.00 25.97 193 LYS A C 1
ATOM 1414 O O . LYS A 1 171 ? 30.141 2.442 -0.489 1.00 26.79 193 LYS A O 1
ATOM 1420 N N . MET A 1 172 ? 28.633 2.560 1.168 1.00 25.18 194 MET A N 1
ATOM 1421 C CA . MET A 1 172 ? 28.773 1.147 1.555 1.00 24.21 194 MET A CA 1
ATOM 1422 C C . MET A 1 172 ? 28.318 0.211 0.445 1.00 24.74 194 MET A C 1
ATOM 1423 O O . MET A 1 172 ? 29.011 -0.759 0.125 1.00 25.58 194 MET A O 1
ATOM 1428 N N . ILE A 1 173 ? 27.159 0.498 -0.133 1.00 26.46 195 ILE A N 1
ATOM 1429 C CA . ILE A 1 173 ? 26.611 -0.270 -1.246 1.00 28.31 195 ILE A CA 1
ATOM 1430 C C . ILE A 1 173 ? 27.583 -0.280 -2.431 1.00 31.21 195 ILE A C 1
ATOM 1431 O O . ILE A 1 173 ? 27.914 -1.338 -2.974 1.00 30.24 195 ILE A O 1
ATOM 1436 N N . GLU A 1 174 ? 28.069 0.898 -2.806 1.00 32.05 196 GLU A N 1
ATOM 1437 C CA . GLU A 1 174 ? 29.013 0.996 -3.911 1.00 35.74 196 GLU A CA 1
ATOM 1438 C C . GLU A 1 174 ? 30.249 0.116 -3.728 1.00 34.72 196 GLU A C 1
ATOM 1439 O O . GLU A 1 174 ? 30.628 -0.584 -4.665 1.00 35.79 196 GLU A O 1
ATOM 1445 N N . VAL A 1 175 ? 30.854 0.119 -2.540 1.00 33.45 197 VAL A N 1
ATOM 1446 C CA . VAL A 1 175 ? 32.019 -0.725 -2.315 1.00 35.11 197 VAL A CA 1
ATOM 1447 C C . VAL A 1 175 ? 31.639 -2.204 -2.182 1.00 34.25 197 VAL A C 1
ATOM 1448 O O . VAL A 1 175 ? 32.382 -3.066 -2.652 1.00 37.75 197 VAL A O 1
ATOM 1452 N N . MET A 1 176 ? 30.482 -2.502 -1.589 1.00 33.35 198 MET A N 1
ATOM 1453 C CA . MET A 1 176 ? 30.099 -3.912 -1.400 1.00 32.82 198 MET A CA 1
ATOM 1454 C C . MET A 1 176 ? 29.486 -4.599 -2.641 1.00 34.48 198 MET A C 1
ATOM 1455 O O . MET A 1 176 ? 29.156 -5.797 -2.602 1.00 35.14 198 MET A O 1
ATOM 1460 N N . LYS A 1 177 ? 29.364 -3.868 -3.746 1.00 34.90 199 LYS A N 1
ATOM 1461 C CA . LYS A 1 177 ? 28.984 -4.479 -5.022 1.00 36.78 199 LYS A CA 1
ATOM 1462 C C . LYS A 1 177 ? 30.163 -5.218 -5.653 1.00 37.65 199 LYS A C 1
ATOM 1463 O O . LYS A 1 177 ? 29.973 -6.056 -6.541 1.00 36.66 199 LYS A O 1
ATOM 1469 N N . LYS A 1 178 ? 31.372 -4.905 -5.192 1.00 37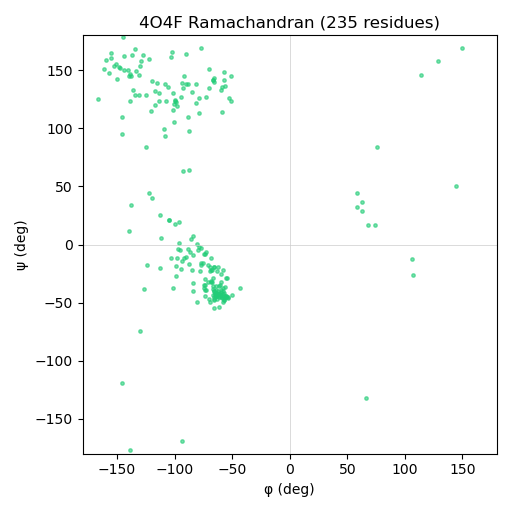.11 200 LYS A N 1
ATOM 1470 C CA . LYS A 1 178 ? 32.599 -5.442 -5.776 1.00 39.88 200 LYS A CA 1
ATOM 1471 C C . LYS A 1 178 ? 32.868 -6.895 -5.416 1.00 40.12 200 LYS A C 1
ATOM 1472 O O . LYS A 1 178 ? 33.709 -7.532 -6.053 1.00 38.13 200 LYS A O 1
ATOM 1478 N N . ARG A 1 179 ? 32.182 -7.404 -4.384 1.00 38.63 201 ARG A N 1
ATOM 1479 C CA . ARG A 1 179 ? 32.275 -8.814 -4.000 1.00 38.28 201 ARG A CA 1
ATOM 1480 C C . ARG A 1 179 ? 33.706 -9.240 -3.665 1.00 36.79 201 ARG A C 1
ATOM 1481 O O . ARG A 1 179 ? 34.168 -10.299 -4.091 1.00 38.22 201 ARG A O 1
ATOM 1489 N N . GLU A 1 180 ? 34.420 -8.426 -2.903 1.00 31.05 202 GLU A N 1
ATOM 1490 C CA . GLU A 1 180 ? 35.784 -8.781 -2.488 1.00 32.11 202 GLU A CA 1
ATOM 1491 C C . GLU A 1 180 ? 35.871 -9.367 -1.063 1.00 29.68 202 GLU A C 1
ATOM 1492 O O . GLU A 1 180 ? 36.861 -10.024 -0.697 1.00 26.85 202 GLU A O 1
ATOM 1498 N N . TYR A 1 181 ? 34.830 -9.124 -0.271 1.00 26.99 203 TYR A N 1
ATOM 1499 C CA . TYR A 1 181 ? 34.796 -9.559 1.128 1.00 26.21 203 TYR A CA 1
ATOM 1500 C C . TYR A 1 181 ? 33.428 -10.091 1.460 1.00 24.71 203 TYR A C 1
ATOM 1501 O O . TYR A 1 181 ? 32.421 -9.598 0.935 1.00 24.88 203 TYR A O 1
ATOM 1510 N N . LYS A 1 182 ? 33.384 -11.088 2.347 1.00 22.28 204 LYS A N 1
ATOM 1511 C CA . LYS A 1 182 ? 32.139 -11.514 2.970 1.00 22.97 204 LYS A CA 1
ATOM 1512 C C . LYS A 1 182 ? 32.269 -11.216 4.446 1.00 21.20 204 LYS A C 1
ATOM 1513 O O . LYS A 1 182 ? 33.352 -11.370 5.021 1.00 22.92 204 LYS A O 1
ATOM 1519 N N . MET A 1 183 ? 31.195 -10.707 5.046 1.00 20.88 205 MET A N 1
ATOM 1520 C CA . MET A 1 183 ? 31.218 -10.237 6.410 1.00 20.03 205 MET A CA 1
ATOM 1521 C C . MET A 1 183 ? 30.021 -10.857 7.119 1.00 19.06 205 MET A C 1
ATOM 1522 O O . MET A 1 183 ? 28.899 -10.794 6.628 1.00 19.31 205 MET A O 1
ATOM 1527 N N . PHE A 1 184 ? 30.274 -11.479 8.256 1.00 17.78 206 PHE A N 1
ATOM 1528 C CA . PHE A 1 184 ? 29.232 -12.117 9.055 1.00 18.13 206 PHE A CA 1
ATOM 1529 C C . PHE A 1 184 ? 29.204 -11.515 10.450 1.00 18.41 206 PHE A C 1
ATOM 1530 O O . PHE A 1 184 ? 30.250 -11.329 11.089 1.00 19.32 206 PHE A O 1
ATOM 1538 N N A SER A 1 185 ? 28.013 -11.190 10.932 0.58 19.43 207 SER A N 1
ATOM 1539 N N B SER A 1 185 ? 28.002 -11.176 10.904 0.42 19.03 207 SER A N 1
ATOM 1540 C CA A SER A 1 185 ? 27.818 -10.605 12.262 0.58 19.39 207 SER A CA 1
ATOM 1541 C CA B SER A 1 185 ? 27.755 -10.567 12.216 0.42 18.79 207 SER A CA 1
ATOM 1542 C C A SER A 1 185 ? 28.461 -9.223 12.405 0.58 19.18 207 SER A C 1
ATOM 1543 C C B SER A 1 185 ? 28.438 -9.215 12.398 0.42 18.66 207 SER A C 1
ATOM 1544 O O A SER A 1 185 ? 28.697 -8.761 13.528 0.58 20.60 207 SER A O 1
ATOM 1545 O O B SER A 1 185 ? 28.672 -8.768 13.523 0.42 20.04 207 SER A O 1
ATOM 1550 N N . SER A 1 186 ? 28.766 -8.579 11.285 1.00 17.26 208 SER A N 1
ATOM 1551 C CA A SER A 1 186 ? 29.204 -7.180 11.300 0.48 16.82 208 SER A CA 1
ATOM 1552 C CA B SER A 1 186 ? 29.194 -7.172 11.270 0.52 16.52 208 SER A CA 1
ATOM 1553 C C . SER A 1 186 ? 27.973 -6.289 11.383 1.00 16.68 208 SER A C 1
ATOM 1554 O O . SER A 1 186 ? 26.850 -6.735 11.111 1.00 16.85 208 SER A O 1
ATOM 1559 N N . SER A 1 187 ? 28.185 -5.036 11.774 1.00 16.33 209 SER A N 1
ATOM 1560 C CA . SER A 1 187 ? 27.075 -4.119 12.004 1.00 16.34 209 SER A CA 1
ATOM 1561 C C . SER A 1 187 ? 27.301 -2.817 11.270 1.00 16.64 209 SER A C 1
ATOM 1562 O O . SER A 1 187 ? 28.448 -2.458 10.958 1.00 16.36 209 SER A O 1
ATOM 1565 N N . VAL A 1 188 ? 26.213 -2.095 11.011 1.00 15.96 210 VAL A N 1
ATOM 1566 C CA . VAL A 1 188 ? 26.287 -0.676 10.741 1.00 17.31 210 VAL A CA 1
ATOM 1567 C C . VAL A 1 188 ? 25.918 0.016 12.054 1.00 17.59 210 VAL A C 1
ATOM 1568 O O . VAL A 1 188 ? 24.851 -0.249 12.625 1.00 18.86 210 VAL A O 1
ATOM 1572 N N . LEU A 1 189 ? 26.816 0.868 12.547 1.00 17.32 211 LEU A N 1
ATOM 1573 C CA . LEU A 1 189 ? 26.612 1.612 13.770 1.00 17.32 211 LEU A CA 1
ATOM 1574 C C . LEU A 1 189 ? 26.187 3.028 13.412 1.00 17.31 211 LEU A C 1
ATOM 1575 O O . LEU A 1 189 ? 26.875 3.711 12.647 1.00 18.25 211 LEU A O 1
ATOM 1580 N N . PHE A 1 190 ? 25.020 3.423 13.887 1.00 17.81 212 PHE A N 1
ATOM 1581 C CA . PHE A 1 190 ? 24.515 4.794 13.725 1.00 19.20 212 PHE A CA 1
ATOM 1582 C C . PHE A 1 190 ? 24.737 5.501 15.034 1.00 19.34 212 PHE A C 1
ATOM 1583 O O . PHE A 1 190 ? 24.314 5.007 16.075 1.00 19.32 212 PHE A O 1
ATOM 1591 N N . VAL A 1 191 ? 25.327 6.692 14.993 1.00 20.22 213 VAL A N 1
ATOM 1592 C CA . VAL A 1 191 ? 25.484 7.480 16.210 1.00 20.17 213 VAL A CA 1
ATOM 1593 C C . VAL A 1 191 ? 25.235 8.948 15.917 1.00 21.20 213 VAL A C 1
ATOM 1594 O O . VAL A 1 191 ? 25.461 9.427 14.806 1.00 21.92 213 VAL A O 1
ATOM 1598 N N . TYR A 1 192 ? 24.746 9.670 16.915 1.00 22.43 214 TYR A N 1
ATOM 1599 C CA . TYR A 1 192 ? 24.814 11.130 16.873 1.00 23.48 214 TYR A CA 1
ATOM 1600 C C . TYR A 1 192 ? 24.770 11.687 18.280 1.00 24.85 214 TYR A C 1
ATOM 1601 O O . TYR A 1 192 ? 24.378 11.003 19.208 1.00 24.65 214 TYR A O 1
ATOM 1610 N N . ASP A 1 193 ? 25.225 12.922 18.415 1.00 26.10 215 ASP A N 1
ATOM 1611 C CA . ASP A 1 193 ? 25.148 13.668 19.667 1.00 28.44 215 ASP A CA 1
ATOM 1612 C C . ASP A 1 193 ? 23.931 14.565 19.504 1.00 28.86 215 ASP A C 1
ATOM 1613 O O . ASP A 1 193 ? 23.899 15.352 18.573 1.00 27.92 215 ASP A O 1
ATOM 1618 N N . SER A 1 194 ? 22.944 14.474 20.394 1.00 30.08 216 SER A N 1
ATOM 1619 C CA . SER A 1 194 ? 21.699 15.235 20.214 1.00 31.36 216 SER A CA 1
ATOM 1620 C C . SER A 1 194 ? 21.930 16.732 20.366 1.00 32.38 216 SER A C 1
ATOM 1621 O O . SER A 1 194 ? 21.137 17.533 19.864 1.00 31.52 216 SER A O 1
ATOM 1624 N N . THR A 1 195 ? 23.011 17.096 21.049 1.00 33.59 217 THR A N 1
ATOM 1625 C CA . THR A 1 195 ? 23.404 18.509 21.148 1.00 35.55 217 THR A CA 1
ATOM 1626 C C . THR A 1 195 ? 24.074 19.037 19.869 1.00 36.21 217 THR A C 1
ATOM 1627 O O . THR A 1 195 ? 24.405 20.231 19.796 1.00 37.75 217 THR A O 1
ATOM 1631 N N . THR A 1 196 ? 24.277 18.176 18.869 1.00 35.33 218 THR A N 1
ATOM 1632 C CA . THR A 1 196 ? 24.893 18.582 17.606 1.00 34.68 218 THR A CA 1
ATOM 1633 C C . THR A 1 196 ? 23.970 19.485 16.794 1.00 34.46 218 THR A C 1
ATOM 1634 O O . THR A 1 196 ? 22.754 19.394 16.891 1.00 34.20 218 THR A O 1
ATOM 1638 N N . THR A 1 197 ? 24.581 20.356 16.000 1.00 35.33 219 THR A N 1
ATOM 1639 C CA . THR A 1 197 ? 23.936 20.964 14.838 1.00 36.30 219 THR A CA 1
ATOM 1640 C C . THR A 1 197 ? 24.460 20.234 13.614 1.00 35.88 219 THR A C 1
ATOM 1641 O O . THR A 1 197 ? 25.440 19.498 13.708 1.00 34.25 219 THR A O 1
ATOM 1645 N N . LEU A 1 198 ? 23.808 20.399 12.467 1.00 36.80 220 LEU A N 1
ATOM 1646 C CA . LEU A 1 198 ? 24.339 19.829 11.214 1.00 37.05 220 LEU A CA 1
ATOM 1647 C C . LEU A 1 198 ? 25.795 20.196 11.003 1.00 35.93 220 LEU A C 1
ATOM 1648 O O . LEU A 1 198 ? 26.613 19.382 10.600 1.00 33.94 220 LEU A O 1
ATOM 1653 N N . GLU A 1 199 ? 26.119 21.453 11.257 1.00 35.70 221 GLU A N 1
ATOM 1654 C CA . GLU A 1 199 ? 27.470 21.930 11.030 1.00 36.00 221 GLU A CA 1
ATOM 1655 C C . GLU A 1 199 ? 28.519 21.313 11.951 1.00 34.63 221 GLU A C 1
ATOM 1656 O O . GLU A 1 199 ? 29.689 21.194 11.582 1.00 33.51 221 GLU A O 1
ATOM 1662 N N . ASP A 1 200 ? 28.118 20.920 13.154 1.00 33.68 222 ASP A N 1
ATOM 1663 C CA . ASP A 1 200 ? 29.069 20.346 14.106 1.00 33.62 222 ASP A CA 1
ATOM 1664 C C . ASP A 1 200 ? 29.571 18.966 13.665 1.00 32.74 222 ASP A C 1
ATOM 1665 O O . ASP A 1 200 ? 30.629 18.525 14.107 1.00 30.87 222 ASP A O 1
ATOM 1670 N N . LYS A 1 201 ? 28.785 18.304 12.824 1.00 32.31 223 LYS A N 1
ATOM 1671 C CA . LYS A 1 201 ? 29.125 16.982 12.281 1.00 32.05 223 LYS A CA 1
ATOM 1672 C C . LYS A 1 201 ? 29.351 15.913 13.351 1.00 31.18 223 LYS A C 1
ATOM 1673 O O . LYS A 1 201 ? 30.111 14.942 13.129 1.00 29.49 223 LYS A O 1
ATOM 1679 N N . LYS A 1 202 ? 28.632 16.029 14.468 1.00 28.60 224 LYS A N 1
ATOM 1680 C CA . LYS A 1 202 ? 28.713 15.023 15.530 1.00 29.50 224 LYS A CA 1
ATOM 1681 C C . LYS A 1 202 ? 27.623 13.982 15.304 1.00 26.43 224 LYS A C 1
ATOM 1682 O O . LYS A 1 202 ? 26.658 13.835 16.064 1.00 24.35 224 LYS A O 1
ATOM 1688 N N . TYR A 1 203 ? 27.785 13.310 14.174 1.00 25.10 225 TYR A N 1
ATOM 1689 C CA . TYR A 1 203 ? 26.943 12.187 13.789 1.00 24.38 225 TYR A CA 1
ATOM 1690 C C . TYR A 1 203 ? 27.797 11.307 12.901 1.00 23.27 225 TYR A C 1
ATOM 1691 O O . TYR A 1 203 ? 28.769 11.761 12.275 1.00 23.45 225 TYR A O 1
ATOM 1700 N N . ASN A 1 204 ? 27.470 10.022 12.866 1.00 22.37 226 ASN A N 1
ATOM 1701 C CA . ASN A 1 204 ? 28.302 9.100 12.158 1.00 21.62 226 ASN A CA 1
ATOM 1702 C C . ASN A 1 204 ? 27.576 7.808 11.838 1.00 19.78 226 ASN A C 1
ATOM 1703 O O . ASN A 1 204 ? 26.655 7.412 12.542 1.00 20.08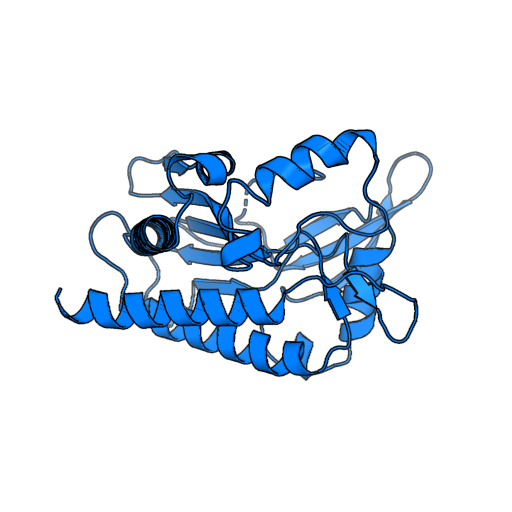 226 ASN A O 1
ATOM 1708 N N . CYS A 1 205 ? 27.992 7.188 10.746 1.00 20.09 227 CYS A N 1
ATOM 1709 C CA . CYS A 1 205 ? 27.424 5.953 10.275 1.00 20.04 227 CYS A CA 1
ATOM 1710 C C . CYS A 1 205 ? 28.542 5.132 9.630 1.00 19.57 227 CYS A C 1
ATOM 1711 O O . CYS A 1 205 ? 29.070 5.499 8.570 1.00 20.90 227 CYS A O 1
ATOM 1714 N N . LYS A 1 206 ? 28.922 4.044 10.286 1.00 19.04 228 LYS A N 1
ATOM 1715 C CA . LYS A 1 206 ? 30.102 3.280 9.899 1.00 19.16 228 LYS A CA 1
ATOM 1716 C C . LYS A 1 206 ? 29.821 1.818 10.016 1.00 17.93 228 LYS A C 1
ATOM 1717 O O . LYS A 1 206 ? 29.086 1.384 10.924 1.00 18.67 228 LYS A O 1
ATOM 1723 N N . MET A 1 207 ? 30.396 1.056 9.104 1.00 18.22 229 MET A N 1
ATOM 1724 C CA A MET A 1 207 ? 30.459 -0.385 9.289 0.45 17.93 229 MET A CA 1
ATOM 1725 C CA B MET A 1 207 ? 30.496 -0.389 9.269 0.55 18.09 229 MET A CA 1
ATOM 1726 C C . MET A 1 207 ? 31.513 -0.706 10.347 1.00 17.59 229 MET A C 1
ATOM 1727 O O . MET A 1 207 ? 32.604 -0.104 10.381 1.00 17.51 229 MET A O 1
ATOM 1736 N N . ILE A 1 208 ? 31.196 -1.667 11.202 1.00 17.20 230 ILE A N 1
ATOM 1737 C CA . ILE A 1 208 ? 32.063 -2.099 12.302 1.00 16.97 230 ILE A CA 1
ATOM 1738 C C . ILE A 1 208 ? 31.985 -3.609 12.547 1.00 16.86 230 ILE A C 1
ATOM 1739 O O . ILE A 1 208 ? 31.063 -4.289 12.124 1.00 16.48 230 ILE A O 1
ATOM 1744 N N . ASP A 1 209 ? 32.985 -4.120 13.255 1.00 17.56 231 ASP A N 1
ATOM 1745 C CA . ASP A 1 209 ? 33.022 -5.482 13.780 1.00 18.50 231 ASP A CA 1
ATOM 1746 C C . ASP A 1 209 ? 33.309 -6.524 12.720 1.00 18.28 231 ASP A C 1
ATOM 1747 O O . ASP A 1 209 ? 32.408 -7.180 12.189 1.00 17.55 231 ASP A O 1
ATOM 1752 N N . PHE A 1 210 ? 34.589 -6.708 12.454 1.00 17.80 232 PHE A N 1
ATOM 1753 C CA . PHE A 1 210 ? 35.043 -7.489 11.308 1.00 17.87 232 PHE A CA 1
ATOM 1754 C C . PHE A 1 210 ? 35.742 -8.775 11.703 1.00 17.92 232 PHE A C 1
ATOM 1755 O O . PHE A 1 210 ? 36.539 -9.307 10.931 1.00 17.04 232 PHE A O 1
ATOM 1763 N N . ALA A 1 211 ? 35.412 -9.297 12.884 1.00 17.88 233 ALA A N 1
ATOM 1764 C CA . ALA A 1 211 ? 36.012 -10.527 13.396 1.00 18.43 233 ALA A CA 1
ATOM 1765 C C . ALA A 1 211 ? 35.660 -11.742 12.565 1.00 16.76 233 ALA A C 1
ATOM 1766 O O . ALA A 1 211 ? 36.315 -12.775 12.672 1.00 17.25 233 ALA A O 1
ATOM 1768 N N . HIS A 1 212 ? 34.605 -11.658 11.775 1.00 17.18 234 HIS A N 1
ATOM 1769 C CA . HIS A 1 212 ? 34.218 -12.771 10.942 1.00 18.49 234 HIS A CA 1
ATOM 1770 C C . HIS A 1 212 ? 34.173 -12.366 9.463 1.00 18.69 234 HIS A C 1
ATOM 1771 O O . HIS A 1 212 ? 33.246 -12.700 8.732 1.00 19.47 234 HIS A O 1
ATOM 1778 N N . ASN A 1 213 ? 35.198 -11.635 9.043 1.00 19.30 235 ASN A N 1
ATOM 1779 C CA . ASN A 1 213 ? 35.370 -11.210 7.674 1.00 19.62 235 ASN A CA 1
ATOM 1780 C C . ASN A 1 213 ? 36.247 -12.209 6.920 1.00 19.62 235 ASN A C 1
ATOM 1781 O O . ASN A 1 213 ? 37.231 -12.718 7.476 1.00 19.29 235 ASN A O 1
ATOM 1786 N N . TRP A 1 214 ? 35.850 -12.476 5.674 1.00 20.46 236 TRP A N 1
ATOM 1787 C CA . TRP A 1 214 ? 36.560 -13.391 4.758 1.00 20.45 236 TRP A CA 1
ATOM 1788 C C . TRP A 1 214 ? 37.044 -12.579 3.568 1.00 20.81 236 TRP A C 1
ATOM 1789 O O . TRP A 1 214 ? 36.292 -11.771 2.998 1.00 22.91 236 TRP A O 1
ATOM 1800 N N . ILE A 1 215 ? 38.315 -12.766 3.215 1.00 21.16 237 ILE A N 1
ATOM 1801 C CA . ILE A 1 215 ? 38.939 -12.029 2.118 1.00 22.54 237 ILE A CA 1
ATOM 1802 C C . ILE A 1 215 ? 38.946 -12.990 0.929 1.00 22.60 237 ILE A C 1
ATOM 1803 O O . ILE A 1 215 ? 39.725 -13.928 0.894 1.00 22.56 237 ILE A O 1
ATOM 1808 N N . LEU A 1 216 ? 38.053 -12.743 -0.026 1.00 22.94 238 LEU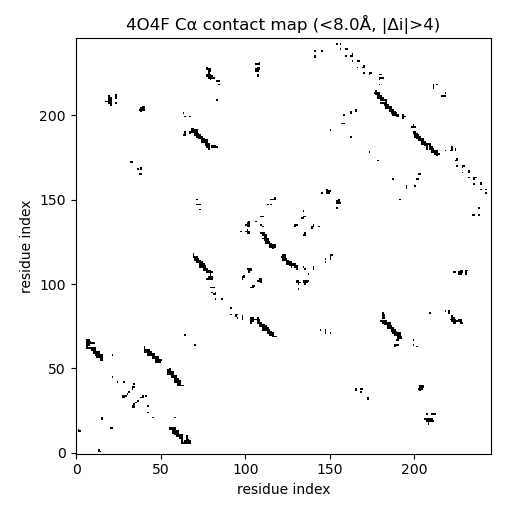 A N 1
ATOM 1809 C CA . LEU A 1 216 ? 37.739 -13.732 -1.070 1.00 24.39 238 LEU A CA 1
ATOM 1810 C C . LEU A 1 216 ? 38.889 -13.960 -2.058 1.00 25.80 238 LEU A C 1
ATOM 1811 O O . LEU A 1 216 ? 38.926 -14.984 -2.728 1.00 27.00 238 LEU A O 1
ATOM 1816 N N . SER A 1 217 ? 39.827 -13.021 -2.135 1.00 26.99 239 SER A N 1
ATOM 1817 C CA . SER A 1 217 ? 41.040 -13.222 -2.941 1.00 27.81 239 SER A CA 1
ATOM 1818 C C . SER A 1 217 ? 42.100 -14.086 -2.250 1.00 28.08 239 SER A C 1
ATOM 1819 O O . SER A 1 217 ? 43.112 -14.405 -2.863 1.00 26.87 239 SER A O 1
ATOM 1822 N N . GLU A 1 218 ? 41.863 -14.472 -0.989 1.00 26.49 240 GLU A N 1
ATOM 1823 C CA . GLU A 1 218 ? 42.836 -15.184 -0.165 1.00 27.78 240 GLU A CA 1
ATOM 1824 C C . GLU A 1 218 ? 42.323 -16.505 0.387 1.00 26.80 240 GLU A C 1
ATOM 1825 O O . GLU A 1 218 ? 43.102 -17.306 0.878 1.00 27.34 240 GLU A O 1
ATOM 1831 N N . GLU A 1 219 ? 41.010 -16.701 0.380 1.00 25.67 241 GLU A N 1
ATOM 1832 C CA . GLU A 1 219 ? 40.411 -17.880 0.999 1.00 26.42 241 GLU A CA 1
ATOM 1833 C C . GLU A 1 219 ? 39.019 -18.126 0.435 1.00 26.14 241 GLU A C 1
ATOM 1834 O O . GLU A 1 219 ? 38.384 -17.227 -0.074 1.00 26.22 241 GLU A O 1
ATOM 1840 N N . GLU A 1 220 ? 38.545 -19.352 0.572 1.00 28.03 242 GLU A N 1
ATOM 1841 C CA . GLU A 1 220 ? 37.226 -19.716 0.124 1.00 29.25 242 GLU A CA 1
ATOM 1842 C C . GLU A 1 220 ? 36.183 -19.470 1.220 1.00 27.78 242 GLU A C 1
ATOM 1843 O O . GLU A 1 220 ? 36.415 -19.754 2.397 1.00 26.34 242 GLU A O 1
ATOM 1849 N N . CYS A 1 221 ? 35.039 -18.943 0.822 1.00 27.62 243 CYS A N 1
ATOM 1850 C CA . CYS A 1 221 ? 33.894 -18.801 1.723 1.00 27.98 243 CYS A CA 1
ATOM 1851 C C . CYS A 1 221 ? 32.669 -19.024 0.857 1.00 30.21 243 CYS A C 1
ATOM 1852 O O . CYS A 1 221 ? 32.203 -18.119 0.174 1.00 32.31 243 CYS A O 1
ATOM 1855 N N . THR A 1 222 ? 32.181 -20.250 0.854 1.00 33.41 244 THR A N 1
ATOM 1856 C CA . THR A 1 222 ? 31.125 -20.612 -0.070 1.00 35.98 244 THR A CA 1
ATOM 1857 C C . THR A 1 222 ? 29.789 -20.003 0.366 1.00 33.39 244 THR A C 1
ATOM 1858 O O . THR A 1 222 ? 29.071 -19.431 -0.460 1.00 35.65 244 THR A O 1
ATOM 1862 N N . VAL A 1 223 ? 29.488 -20.078 1.658 1.00 29.55 245 VAL A N 1
ATOM 1863 C CA A VAL A 1 223 ? 28.214 -19.583 2.174 0.44 28.54 245 VAL A CA 1
ATOM 1864 C CA B VAL A 1 223 ? 28.201 -19.571 2.171 0.56 28.42 245 VAL A CA 1
ATOM 1865 C C . VAL A 1 223 ? 28.049 -18.083 1.907 1.00 27.66 245 VAL A C 1
ATOM 1866 O O . VAL A 1 223 ? 29.036 -17.349 1.892 1.00 26.50 245 VAL A O 1
ATOM 1873 N N . GLU A 1 224 ? 26.810 -17.641 1.668 1.00 27.68 246 GLU A N 1
ATOM 1874 C CA . GLU A 1 224 ? 26.557 -16.227 1.336 1.00 28.87 246 GLU A CA 1
ATOM 1875 C C . GLU A 1 224 ? 26.257 -15.447 2.612 1.00 25.90 246 GLU A C 1
ATOM 1876 O O . GLU A 1 224 ? 25.652 -15.968 3.542 1.00 25.58 246 GLU A O 1
ATOM 1882 N N . ASP A 1 225 ? 26.690 -14.193 2.650 1.00 24.97 247 ASP A N 1
ATOM 1883 C CA . ASP A 1 225 ? 26.422 -13.319 3.781 1.00 23.62 247 ASP A CA 1
ATOM 1884 C C . ASP A 1 225 ? 25.177 -12.469 3.574 1.00 22.69 247 ASP A C 1
ATOM 1885 O O . ASP A 1 225 ? 24.605 -12.014 4.537 1.00 21.32 247 ASP A O 1
ATOM 1890 N N . GLY A 1 226 ? 24.734 -12.268 2.331 1.00 23.08 248 GLY A N 1
ATOM 1891 C CA . GLY A 1 226 ? 23.569 -11.418 2.086 1.00 23.54 248 GLY A CA 1
ATOM 1892 C C . GLY A 1 226 ? 23.762 -9.964 2.512 1.00 22.78 248 GLY A C 1
ATOM 1893 O O . GLY A 1 226 ? 22.794 -9.275 2.851 1.00 23.15 248 GLY A O 1
ATOM 1894 N N . PHE A 1 227 ? 25.009 -9.506 2.476 1.00 21.79 249 PHE A N 1
ATOM 1895 C CA . PHE A 1 227 ? 25.382 -8.207 3.010 1.00 21.84 249 PHE A CA 1
ATOM 1896 C C . PHE A 1 227 ? 24.803 -7.077 2.166 1.00 22.84 249 PHE A C 1
ATOM 1897 O O . PHE A 1 227 ? 24.184 -6.121 2.680 1.00 23.05 249 PHE A O 1
ATOM 1905 N N . LEU A 1 228 ? 25.006 -7.183 0.863 1.00 24.08 250 LEU A N 1
ATOM 1906 C CA . LEU A 1 228 ? 24.505 -6.139 -0.037 1.00 25.82 250 LEU A CA 1
ATOM 1907 C C . LEU A 1 228 ? 22.972 -6.063 0.009 1.00 25.04 250 LEU A C 1
ATOM 1908 O O . LEU A 1 228 ? 22.413 -4.973 -0.003 1.00 25.25 250 LEU A O 1
ATOM 1913 N N . PHE A 1 229 ? 22.309 -7.222 0.041 1.00 26.00 251 PHE A N 1
ATOM 1914 C CA . PHE A 1 229 ? 20.843 -7.325 0.215 1.00 25.34 251 PHE A CA 1
ATOM 1915 C C . PHE A 1 229 ? 20.372 -6.576 1.470 1.00 24.60 251 PHE A C 1
ATOM 1916 O O . PHE A 1 229 ? 19.429 -5.766 1.432 1.00 24.75 251 PHE A O 1
ATOM 1924 N N . GLY A 1 230 ? 21.076 -6.779 2.578 1.00 23.29 252 GLY A N 1
ATOM 1925 C CA . GLY A 1 230 ? 20.769 -6.082 3.812 1.00 21.95 252 GLY A CA 1
ATOM 1926 C C . GLY A 1 230 ? 20.977 -4.582 3.752 1.00 21.81 252 GLY A C 1
ATOM 1927 O O . GLY A 1 230 ? 20.153 -3.799 4.248 1.00 21.56 252 GLY A O 1
ATOM 1928 N N . LEU A 1 231 ? 22.066 -4.164 3.128 1.00 21.75 253 LEU A N 1
ATOM 1929 C CA . LEU A 1 231 ? 22.351 -2.723 2.979 1.00 22.74 253 LEU A CA 1
ATOM 1930 C C . LEU A 1 231 ? 21.251 -2.053 2.167 1.00 23.98 253 LEU A C 1
ATOM 1931 O O . LEU A 1 231 ? 20.782 -0.973 2.518 1.00 23.66 253 LEU A O 1
ATOM 1936 N N . ASN A 1 232 ? 20.881 -2.705 1.070 1.00 24.89 254 ASN A N 1
ATOM 1937 C CA . ASN A 1 232 ? 19.813 -2.201 0.200 1.00 27.73 254 ASN A CA 1
ATOM 1938 C C . ASN A 1 232 ? 18.483 -2.118 0.948 1.00 26.92 254 ASN A C 1
ATOM 1939 O O . ASN A 1 232 ? 17.771 -1.130 0.833 1.00 27.90 254 ASN A O 1
ATOM 1944 N N . ASN A 1 233 ? 18.163 -3.129 1.746 1.00 26.16 255 ASN A N 1
ATOM 1945 C CA . ASN A 1 233 ? 16.937 -3.075 2.553 1.00 26.54 255 ASN A CA 1
ATOM 1946 C C . ASN A 1 233 ? 16.978 -1.970 3.591 1.00 25.41 255 ASN A C 1
ATOM 1947 O O . ASN A 1 233 ? 15.981 -1.282 3.822 1.00 25.00 255 ASN A O 1
ATOM 1952 N N . LEU A 1 234 ? 18.125 -1.808 4.242 1.00 24.06 256 LEU A N 1
ATOM 1953 C CA . LEU A 1 234 ? 18.266 -0.757 5.234 1.00 22.65 256 LEU A CA 1
ATOM 1954 C C . LEU A 1 234 ? 18.125 0.626 4.572 1.00 23.11 256 LEU A C 1
ATOM 1955 O O . LEU A 1 234 ? 17.413 1.494 5.073 1.00 23.48 256 LEU A O 1
ATOM 1960 N N . LYS A 1 235 ? 18.771 0.811 3.425 1.00 23.45 257 LYS A N 1
ATOM 1961 C CA . LYS A 1 235 ? 18.641 2.074 2.678 1.00 25.04 257 LYS A CA 1
ATOM 1962 C C . LYS A 1 235 ? 17.174 2.358 2.339 1.00 26.26 257 LYS A C 1
ATOM 1963 O O . LYS A 1 235 ? 16.713 3.484 2.489 1.00 27.34 257 LYS A O 1
ATOM 1969 N N 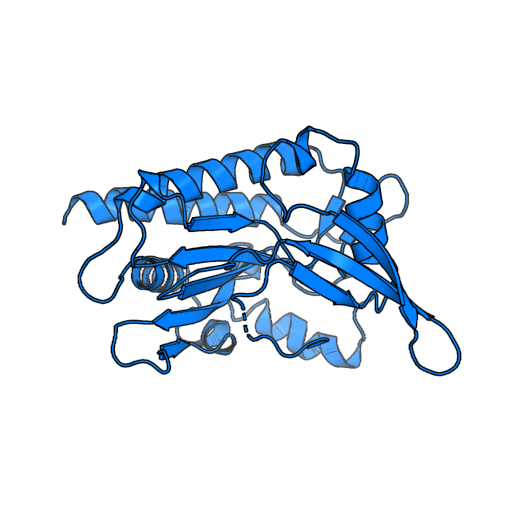. SER A 1 236 ? 16.467 1.330 1.885 1.00 26.93 258 SER A N 1
ATOM 1970 C CA . SER A 1 236 ? 15.039 1.414 1.582 1.00 28.58 258 SER A CA 1
ATOM 1971 C C . SER A 1 236 ? 14.209 1.866 2.789 1.00 28.51 258 SER A C 1
ATOM 1972 O O . SER A 1 236 ? 13.306 2.686 2.661 1.00 28.54 258 SER A O 1
ATOM 1975 N N . ILE A 1 237 ? 14.529 1.341 3.970 1.00 26.89 259 ILE A N 1
ATOM 1976 C CA . ILE A 1 237 ? 13.868 1.748 5.194 1.00 26.23 259 ILE A CA 1
ATOM 1977 C C . ILE A 1 237 ? 14.164 3.216 5.522 1.00 25.83 259 ILE A C 1
ATOM 1978 O O . ILE A 1 237 ? 13.258 3.969 5.919 1.00 26.96 259 ILE A O 1
ATOM 1983 N N . LEU A 1 238 ? 15.418 3.638 5.368 1.00 25.10 260 LEU A N 1
ATOM 1984 C CA . LEU A 1 238 ? 15.759 5.031 5.639 1.00 25.67 260 LEU A CA 1
ATOM 1985 C C . LEU A 1 238 ? 15.021 5.944 4.655 1.00 26.05 260 LEU A C 1
ATOM 1986 O O . LEU A 1 238 ? 14.579 7.013 5.050 1.00 26.93 260 LEU A O 1
ATOM 1991 N N . GLU A 1 239 ? 14.914 5.522 3.400 1.00 27.12 261 GLU A N 1
ATOM 1992 C CA . GLU A 1 239 ? 14.194 6.344 2.393 1.00 29.40 261 GLU A CA 1
ATOM 1993 C C . GLU A 1 239 ? 12.699 6.447 2.736 1.00 30.68 261 GLU A C 1
ATOM 1994 O O . GLU A 1 239 ? 12.092 7.529 2.586 1.00 30.17 261 GLU A O 1
ATOM 2000 N N . ASP A 1 240 ? 12.101 5.347 3.191 1.00 31.34 262 ASP A N 1
ATOM 2001 C CA . ASP A 1 240 ? 10.719 5.381 3.698 1.00 32.15 262 ASP A CA 1
ATOM 2002 C C . ASP A 1 240 ? 10.589 6.342 4.875 1.00 31.42 262 ASP A C 1
ATOM 2003 O O . ASP A 1 240 ? 9.594 7.054 4.994 1.00 32.34 262 ASP A O 1
ATOM 2008 N N . ILE A 1 241 ? 11.599 6.368 5.747 1.00 29.31 263 ILE A N 1
ATOM 2009 C CA . ILE A 1 241 ? 11.575 7.244 6.912 1.00 28.44 263 ILE A CA 1
ATOM 2010 C C . ILE A 1 241 ? 11.632 8.704 6.475 1.00 29.88 263 ILE A C 1
ATOM 2011 O O . ILE A 1 241 ? 10.890 9.541 6.997 1.00 31.45 263 ILE A O 1
ATOM 2016 N N . GLU A 1 242 ? 12.496 9.003 5.510 1.00 29.47 264 GLU A N 1
ATOM 2017 C CA . GLU A 1 242 ? 12.564 10.354 4.963 1.00 32.16 264 GLU A CA 1
ATOM 2018 C C . GLU A 1 242 ? 11.196 10.752 4.468 1.00 33.96 264 GLU A C 1
ATOM 2019 O O . GLU A 1 242 ? 10.756 11.878 4.709 1.00 34.70 264 GLU A O 1
ATOM 2025 N N . ASN A 1 243 ? 10.538 9.831 3.772 1.00 34.71 265 ASN A N 1
ATOM 2026 C CA . ASN A 1 243 ? 9.204 10.103 3.222 1.00 37.02 265 ASN A CA 1
ATOM 2027 C C . ASN A 1 243 ? 8.213 10.349 4.361 1.00 37.75 265 ASN A C 1
ATOM 2028 O O . ASN A 1 243 ? 7.414 11.294 4.327 1.00 38.92 265 ASN A O 1
ATOM 2033 N N . GLU A 1 244 ? 8.278 9.510 5.385 1.00 36.69 266 GLU A N 1
ATOM 2034 C CA . GLU A 1 244 ? 7.341 9.603 6.507 1.00 38.24 266 GLU A CA 1
ATOM 2035 C C . GLU A 1 244 ? 7.541 10.861 7.359 1.00 39.19 266 GLU A C 1
ATOM 2036 O O . GLU A 1 244 ? 6.561 11.417 7.875 1.00 41.30 266 GLU A O 1
ATOM 2042 N N . PHE A 1 245 ? 8.784 11.335 7.461 1.00 37.16 267 PHE A N 1
ATOM 2043 C CA . PHE A 1 245 ? 9.112 12.530 8.247 1.00 37.20 267 PHE A CA 1
ATOM 2044 C C . PHE A 1 245 ? 8.675 13.849 7.587 1.00 40.24 267 PHE A C 1
ATOM 2045 O O . PHE A 1 245 ? 8.809 14.908 8.179 1.00 40.68 267 PHE A O 1
ATOM 2053 N N . LYS A 1 246 ? 8.214 13.787 6.352 1.00 43.39 268 LYS A N 1
ATOM 2054 C CA . LYS A 1 246 ? 7.710 14.986 5.679 1.00 47.98 268 LYS A CA 1
ATOM 2055 C C . LYS A 1 246 ? 6.300 15.344 6.141 1.00 53.49 268 LYS A C 1
ATOM 2056 O O . LYS A 1 246 ? 5.896 16.501 6.044 1.00 57.82 268 LYS A O 1
ATOM 2062 N N . SER A 1 247 ? 5.564 14.360 6.657 1.00 58.48 269 SER A N 1
ATOM 2063 C CA . SER A 1 247 ? 4.215 14.590 7.200 1.00 63.72 269 SER A CA 1
ATOM 2064 C C . SER A 1 247 ? 4.243 15.310 8.559 1.00 67.90 269 SER A C 1
ATOM 2065 O O . SER A 1 247 ? 3.197 15.704 9.076 1.00 70.88 269 SER A O 1
ATOM 2068 N N . LEU A 1 248 ? 5.437 15.476 9.127 1.00 70.74 270 LEU A N 1
ATOM 2069 C CA . LEU A 1 248 ? 5.614 16.199 10.389 1.00 71.57 270 LEU A CA 1
ATOM 2070 C C . LEU A 1 248 ? 5.298 17.684 10.219 1.00 72.03 270 LEU A C 1
ATOM 2071 O O . LEU A 1 248 ? 5.967 18.384 9.459 1.00 71.81 270 LEU A O 1
#

Radius of gyration: 17.82 Å; Cα contacts (8 Å, |Δi|>4): 490; chains: 1; bounding box: 50×48×38 Å

Solvent-accessible surface area: 12578 Å² total; per-residue (Å²): 103,46,71,128,130,130,63,107,41,84,89,51,55,28,17,20,134,60,81,10,12,70,39,0,1,76,83,0,97,120,51,165,55,8,71,58,30,29,0,9,4,121,34,89,16,40,53,113,62,150,124,71,230,37,105,38,49,26,1,51,9,46,22,17,25,84,131,22,147,97,29,0,22,0,28,0,47,0,1,36,24,7,60,5,70,103,38,57,102,96,99,40,167,109,69,88,72,38,4,69,62,7,2,1,70,73,20,0,0,13,0,15,14,9,23,13,6,59,44,118,70,174,26,55,127,37,56,129,137,35,7,48,136,81,0,58,69,76,94,22,0,21,84,42,0,32,49,0,0,34,16,41,194,114,80,11,102,60,0,0,73,55,0,18,50,10,0,50,84,0,10,98,8,12,104,113,166,83,13,27,0,1,22,0,5,0,22,0,0,0,0,17,58,6,76,92,151,76,156,44,23,22,0,18,0,37,53,0,30,80,2,16,13,57,95,126,54,139,9,104,37,119,13,17,3,31,103,0,0,66,29,0,52,41,0,0,77,47,0,50,102,52,4,163,105,108

Nearest PDB structures (foldseek):
  4o4d-assembly1_A  TM=1.002E+00  e=1.006E-48  Entamoeba histolytica HM-1:IMSS-A
  8omi-assembly1_A  TM=1.001E+00  e=2.327E-48  Entamoeba histolytica
  4o4b-assembly1_B  TM=9.716E-01  e=9.852E-46  Entamoeba histolytica HM-1:IMSS-A
  2if8-assembly1_A  TM=8.058E-01  e=3.537E-17  Saccharomyces cerevisiae
  8ppg-assembly2_B  TM=8.241E-01  e=7.299E-15  Homo sapiens

B-factor: mean 32.58, std 12.22, range [15.96, 78.82]